Protein AF-A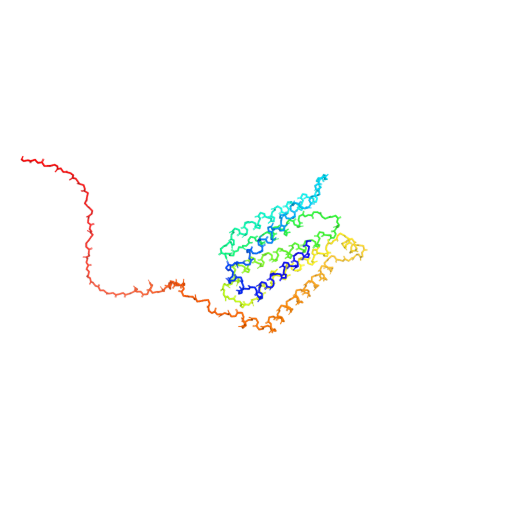0A9P6TS16-F1 (afdb_monomer)

Secondary structure (DSSP, 8-state):
-HHHHHHHHHHHHHIIIIIHHHHHHHT--HHHHHHHHHHHHHHHHHHHSS-TTS---HHHHHHHHHHHHHHHHHHHHHHHHTTS---SHHHHHHHHHHHHHHTPPPSSTTHHHHHHHHHHHHHHHHHHHHHIIIII--TT--PPPGGGGHHHHHHHHHHHHHHT--HHHHHHHHHTT--HHHHHHHHHHHHHHHHHHHHHHHHHHHHHTTHHHHT-------TT-------GGGSS---------PPPPPPP----------

Sequence (262 aa):
MGSSFVGYGILLLISLRVGGPWLLRRGKSQEWYDSWAIMLWGIVNTFTEHRWGHPWNHGDYQHTSMGIIWWIAGMAGVFFSRHGQRTVIPSVLIILTAVAFQGHAQHVPNSAQVHSYFGYLLMAGGISRIIEICFVWKEGVFTITPWQYLPSMMLMMAGVMFMGATEEQLYLLNTLDIDPSSYSNVLLAFALAIFLFVAVLIILWETLTNYASNAGYSEVATDNIDTLHADTEFLDDYDEEGYSDAVPLKATRENGHVMNGN

Mean predicted aligned error: 11.58 Å

Structure (mmCIF, N/CA/C/O backbone):
data_AF-A0A9P6TS16-F1
#
_entry.id   AF-A0A9P6TS16-F1
#
loop_
_atom_site.group_PDB
_atom_site.id
_atom_site.type_symbol
_atom_site.label_atom_id
_atom_site.label_alt_id
_atom_site.label_comp_id
_atom_site.label_asym_id
_atom_site.label_entity_id
_atom_site.label_seq_id
_atom_site.pdbx_PDB_ins_code
_atom_site.Cartn_x
_atom_site.Cartn_y
_atom_site.Cartn_z
_atom_site.occupancy
_atom_site.B_iso_or_equiv
_atom_site.auth_seq_id
_atom_site.auth_comp_id
_atom_site.auth_asym_id
_atom_site.auth_atom_id
_atom_site.pdbx_PDB_model_num
ATOM 1 N N . MET A 1 1 ? 1.831 -7.748 -11.082 1.00 77.00 1 MET A N 1
ATOM 2 C CA . MET A 1 1 ? 2.323 -7.108 -9.838 1.00 77.00 1 MET A CA 1
ATOM 3 C C . MET A 1 1 ? 1.624 -5.780 -9.522 1.00 77.00 1 MET A C 1
ATOM 5 O O . MET A 1 1 ? 1.255 -5.572 -8.380 1.00 77.00 1 MET A O 1
ATOM 9 N N . GLY A 1 2 ? 1.373 -4.873 -10.476 1.00 86.75 2 GLY A N 1
ATOM 10 C CA . GLY A 1 2 ? 0.704 -3.596 -10.144 1.00 86.75 2 GLY A CA 1
ATOM 11 C C . GLY A 1 2 ? -0.738 -3.750 -9.629 1.00 86.75 2 GLY A C 1
ATOM 12 O O . GLY A 1 2 ? -1.115 -3.157 -8.620 1.00 86.75 2 GLY A O 1
ATOM 13 N N . SER A 1 3 ? -1.520 -4.645 -10.238 1.00 91.31 3 SER A N 1
ATOM 14 C CA . SER A 1 3 ? -2.890 -4.954 -9.804 1.00 91.31 3 SER A CA 1
ATOM 15 C C . SER A 1 3 ? -2.974 -5.526 -8.384 1.00 91.31 3 SER A C 1
ATOM 17 O O . SER A 1 3 ? -3.953 -5.263 -7.689 1.00 91.31 3 SER A O 1
ATOM 19 N N . SER A 1 4 ? -1.953 -6.254 -7.912 1.00 90.75 4 SER A N 1
ATOM 20 C CA . SER A 1 4 ? -1.932 -6.765 -6.536 1.00 90.75 4 SER A CA 1
ATOM 21 C C . SER A 1 4 ? -1.749 -5.646 -5.510 1.00 90.75 4 SER A C 1
ATOM 23 O O . SER A 1 4 ? -2.347 -5.727 -4.443 1.00 90.75 4 SER A O 1
ATOM 25 N N . PHE A 1 5 ? -1.022 -4.568 -5.832 1.00 93.69 5 PHE A N 1
ATOM 26 C CA . PHE A 1 5 ? -0.956 -3.386 -4.961 1.00 93.69 5 PHE A CA 1
ATOM 27 C C . PHE A 1 5 ? -2.290 -2.637 -4.901 1.00 93.69 5 PHE A C 1
ATOM 29 O O . PHE A 1 5 ? -2.699 -2.222 -3.819 1.00 93.69 5 PHE A O 1
ATOM 36 N N . VAL A 1 6 ? -3.008 -2.531 -6.027 1.00 97.12 6 VAL A N 1
ATOM 37 C CA . VAL A 1 6 ? -4.370 -1.968 -6.036 1.00 97.12 6 VAL A CA 1
ATOM 38 C C . VAL A 1 6 ? -5.305 -2.823 -5.183 1.00 97.12 6 VAL A C 1
ATOM 40 O O . VAL A 1 6 ? -5.970 -2.297 -4.296 1.00 97.12 6 VAL A O 1
ATOM 43 N N . GLY A 1 7 ? -5.316 -4.141 -5.397 1.00 95.75 7 GLY A N 1
ATOM 44 C CA . GLY A 1 7 ? -6.126 -5.071 -4.608 1.00 95.75 7 GLY A CA 1
ATOM 45 C C . GLY A 1 7 ? -5.803 -5.006 -3.116 1.00 95.75 7 GLY A C 1
ATOM 46 O O . GLY A 1 7 ? -6.711 -4.939 -2.292 1.00 95.75 7 GLY A O 1
ATOM 47 N N . TYR A 1 8 ? -4.520 -4.942 -2.759 1.00 94.75 8 TYR A N 1
ATOM 48 C CA . TYR A 1 8 ? -4.102 -4.796 -1.370 1.00 94.75 8 TYR A CA 1
ATOM 49 C C . TYR A 1 8 ? -4.550 -3.456 -0.773 1.00 94.75 8 TYR A C 1
ATOM 51 O O . TYR A 1 8 ? -5.120 -3.441 0.313 1.00 94.75 8 TYR A O 1
ATOM 59 N N . GLY A 1 9 ? -4.416 -2.345 -1.504 1.00 97.00 9 GLY A N 1
ATOM 60 C CA . GLY A 1 9 ? -4.948 -1.048 -1.079 1.00 97.00 9 GLY A CA 1
ATOM 61 C C . GLY A 1 9 ? -6.464 -1.070 -0.841 1.00 97.00 9 GLY A C 1
ATOM 62 O O . GLY A 1 9 ? -6.932 -0.496 0.144 1.00 97.00 9 GLY A O 1
ATOM 63 N N . ILE A 1 10 ? -7.228 -1.793 -1.667 1.00 97.81 10 ILE A N 1
ATOM 64 C CA . ILE A 1 10 ? -8.671 -1.998 -1.461 1.00 97.81 10 ILE A CA 1
ATOM 65 C C . ILE A 1 10 ? -8.928 -2.782 -0.167 1.00 97.81 10 ILE A C 1
ATOM 67 O O . ILE A 1 10 ? -9.780 -2.386 0.626 1.00 97.81 10 ILE A O 1
ATOM 71 N N . LEU A 1 11 ? -8.174 -3.858 0.086 1.00 95.94 11 LEU A N 1
ATOM 72 C CA . LEU A 1 11 ? -8.289 -4.633 1.326 1.00 95.94 11 LEU A CA 1
ATOM 73 C C . LEU A 1 11 ? -7.967 -3.790 2.566 1.00 95.94 11 LEU A C 1
ATOM 75 O O . LEU A 1 11 ? -8.691 -3.882 3.557 1.00 95.94 11 LEU A O 1
ATOM 79 N N . LEU A 1 12 ? -6.947 -2.924 2.504 1.00 95.81 12 LEU A N 1
ATOM 80 C CA . LEU A 1 12 ? -6.647 -1.977 3.582 1.00 95.81 12 LEU A CA 1
ATOM 81 C C . LEU A 1 12 ? -7.830 -1.034 3.844 1.00 95.81 12 LEU A C 1
ATOM 83 O O . LEU A 1 12 ? -8.169 -0.793 5.001 1.00 95.81 12 LEU A O 1
ATOM 87 N N . LEU A 1 13 ? -8.485 -0.530 2.792 1.00 97.25 13 LEU A N 1
ATOM 88 C CA . LEU A 1 13 ? -9.632 0.374 2.926 1.00 97.25 13 LEU A CA 1
ATOM 89 C C . LEU A 1 13 ? -10.861 -0.326 3.510 1.00 97.25 13 LEU A C 1
ATOM 91 O O . LEU A 1 13 ? -11.539 0.231 4.373 1.00 97.25 13 LEU A O 1
ATOM 95 N N . ILE A 1 14 ? -11.129 -1.559 3.077 1.00 95.69 14 ILE A N 1
ATOM 96 C CA . ILE A 1 14 ? -12.185 -2.403 3.649 1.00 95.69 14 ILE A CA 1
ATOM 97 C C . ILE A 1 14 ? -11.892 -2.658 5.129 1.00 95.69 14 ILE A C 1
ATOM 99 O O . ILE A 1 14 ? -12.765 -2.470 5.975 1.00 95.69 14 ILE A O 1
ATOM 103 N N . SER A 1 15 ? -10.656 -3.041 5.456 1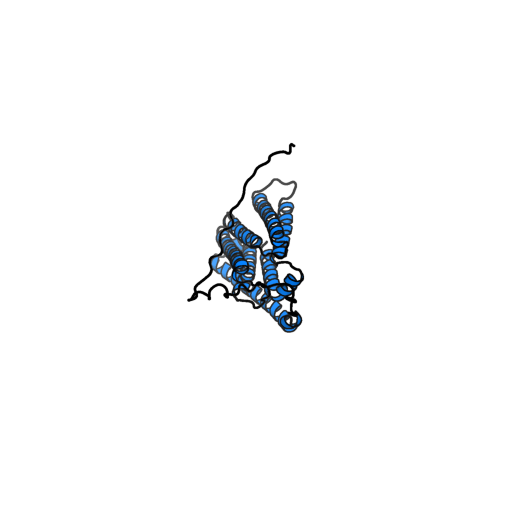.00 93.81 15 SER A N 1
ATOM 104 C CA . SER A 1 15 ? -10.246 -3.288 6.837 1.00 93.81 15 SER A CA 1
ATOM 105 C C . SER A 1 15 ? -10.443 -2.049 7.716 1.00 93.81 15 SER A C 1
ATOM 107 O O . SER A 1 15 ? -11.003 -2.152 8.808 1.00 93.81 15 SER A O 1
ATOM 109 N N . LEU A 1 16 ? -10.068 -0.874 7.202 1.00 94.06 16 LEU A N 1
ATOM 110 C CA . LEU A 1 16 ? -10.231 0.407 7.883 1.00 94.06 16 LEU A CA 1
ATOM 111 C C . LEU A 1 16 ? -11.703 0.757 8.146 1.00 94.06 16 LEU A C 1
ATOM 113 O O . LEU A 1 16 ? -12.041 1.136 9.262 1.00 94.06 16 LEU A O 1
ATOM 117 N N . ARG A 1 17 ? -12.570 0.656 7.129 1.00 93.19 17 ARG A N 1
ATOM 118 C CA . ARG A 1 17 ? -13.975 1.096 7.220 1.00 93.19 17 ARG A CA 1
ATOM 119 C C . ARG A 1 17 ? -14.864 0.106 7.965 1.00 93.19 17 ARG A C 1
ATOM 121 O O . ARG A 1 17 ? -15.703 0.515 8.756 1.00 93.19 17 ARG A O 1
ATOM 128 N N . VAL A 1 18 ? -14.711 -1.189 7.690 1.00 92.56 18 VAL A N 1
ATOM 129 C CA . VAL A 1 18 ? -15.674 -2.213 8.134 1.00 92.56 18 VAL A CA 1
ATOM 130 C C . VAL A 1 18 ? -15.022 -3.408 8.834 1.00 92.56 18 VAL A C 1
ATOM 132 O O . VAL A 1 18 ? -15.709 -4.176 9.510 1.00 92.56 18 VAL A O 1
ATOM 135 N N . GLY A 1 19 ? -13.701 -3.569 8.729 1.00 90.75 19 GLY A N 1
ATOM 136 C CA . GLY A 1 19 ? -12.983 -4.726 9.272 1.00 90.75 19 GLY A CA 1
ATOM 137 C C . GLY A 1 19 ? -12.730 -4.687 10.779 1.00 90.75 19 GLY A C 1
ATOM 138 O O . GLY A 1 19 ? -12.616 -5.746 11.393 1.00 90.75 19 GLY A O 1
ATOM 139 N N . GLY A 1 20 ? -12.686 -3.504 11.395 1.00 88.88 20 GLY A N 1
ATOM 140 C CA . GLY A 1 20 ? -12.309 -3.328 12.801 1.00 88.88 20 GLY A CA 1
ATOM 141 C C . GLY A 1 20 ? -13.042 -4.253 13.794 1.00 88.88 20 GLY A C 1
ATOM 142 O O . GLY A 1 20 ? -12.385 -5.067 14.449 1.00 88.88 20 GLY A O 1
ATOM 143 N N . PRO A 1 21 ? -14.387 -4.209 13.889 1.00 87.62 21 PRO A N 1
ATOM 144 C CA . PRO A 1 21 ? -15.136 -5.066 14.813 1.00 87.62 21 PRO A CA 1
ATOM 145 C C . PRO A 1 21 ? -14.958 -6.566 14.548 1.00 87.62 21 PRO A C 1
ATOM 147 O O . PRO A 1 21 ? -15.054 -7.387 15.459 1.00 87.62 21 PRO A O 1
ATOM 150 N N . TRP A 1 22 ? -14.729 -6.959 13.293 1.00 89.19 22 TRP A N 1
ATOM 151 C CA . TRP A 1 22 ? -14.472 -8.354 12.937 1.00 89.19 22 TRP A CA 1
ATOM 152 C C . TRP A 1 22 ? -13.076 -8.805 13.383 1.00 89.19 22 TRP A C 1
ATOM 154 O O . TRP A 1 22 ? -12.939 -9.893 13.941 1.00 89.19 22 TRP A O 1
ATOM 164 N N . LEU A 1 23 ? -12.059 -7.960 13.204 1.00 91.12 23 LEU A N 1
ATOM 165 C CA . LEU A 1 23 ? -10.687 -8.228 13.639 1.00 91.12 23 LEU A CA 1
ATOM 166 C C . LEU A 1 23 ? -10.596 -8.412 15.159 1.00 91.12 23 LEU A C 1
ATOM 168 O O . LEU A 1 23 ? -10.022 -9.404 15.618 1.00 91.12 23 LEU A O 1
ATOM 172 N N . LEU A 1 24 ? -11.247 -7.529 15.928 1.00 88.94 24 LEU A N 1
ATOM 173 C CA . LEU A 1 24 ? -11.295 -7.630 17.391 1.00 88.94 24 LEU A CA 1
ATOM 174 C C . LEU A 1 24 ? -11.978 -8.922 17.853 1.00 88.94 24 LEU A C 1
ATOM 176 O O . LEU A 1 24 ? -11.409 -9.659 18.653 1.00 88.94 24 LEU A O 1
ATOM 180 N N . ARG A 1 25 ? -13.137 -9.279 17.279 1.00 90.06 25 ARG A N 1
ATOM 181 C CA . ARG A 1 25 ? -13.833 -10.546 17.594 1.00 90.06 25 ARG A CA 1
ATOM 182 C C . ARG A 1 25 ? -13.000 -11.790 17.290 1.00 90.06 25 ARG A C 1
ATOM 184 O O . ARG A 1 25 ? -13.193 -12.831 17.909 1.00 90.06 25 ARG A O 1
ATOM 191 N N . ARG A 1 26 ? -12.095 -11.712 16.313 1.00 91.00 26 ARG A N 1
ATOM 192 C CA . ARG A 1 26 ? -11.184 -12.810 15.959 1.00 91.00 26 ARG A CA 1
ATOM 193 C C . ARG A 1 26 ? -9.905 -12.812 16.798 1.00 91.00 26 ARG A C 1
ATOM 195 O O . ARG A 1 26 ? -9.138 -13.766 16.679 1.00 91.00 26 ARG A O 1
ATOM 202 N N . GLY A 1 27 ? -9.655 -11.775 17.602 1.00 91.25 27 GLY A N 1
ATOM 203 C CA . GLY A 1 27 ? -8.403 -11.599 18.340 1.00 91.25 27 GLY A CA 1
ATOM 204 C C . GLY A 1 27 ? -7.183 -11.534 17.417 1.00 91.25 27 GLY A C 1
ATOM 205 O O . GLY A 1 27 ? -6.109 -12.025 17.768 1.00 91.25 27 GLY A O 1
ATOM 206 N N . LYS A 1 28 ? -7.358 -11.018 16.193 1.00 93.38 28 LYS A N 1
ATOM 207 C CA . LYS A 1 28 ? -6.301 -10.924 15.178 1.00 93.38 28 LYS A CA 1
ATOM 208 C C . LYS A 1 28 ? -6.139 -9.485 14.724 1.00 93.38 28 LYS A C 1
ATOM 210 O O . LYS A 1 28 ? -7.118 -8.822 14.404 1.00 93.38 28 LYS A O 1
ATOM 215 N N . SER A 1 29 ? -4.892 -9.037 14.644 1.00 94.31 29 SER A N 1
ATOM 216 C CA . SER A 1 29 ? -4.554 -7.772 14.005 1.00 94.31 29 SER A CA 1
ATOM 217 C C . SER A 1 29 ? -4.681 -7.897 12.488 1.00 94.31 29 SER A C 1
ATOM 219 O O . SER A 1 29 ? -4.584 -8.988 11.921 1.00 94.31 29 SER A O 1
ATOM 221 N N . GLN A 1 30 ? -4.890 -6.769 11.817 1.00 94.69 30 GLN A N 1
ATOM 222 C CA . GLN A 1 30 ? -4.900 -6.720 10.357 1.00 94.69 30 GLN A CA 1
ATOM 223 C C . GLN A 1 30 ? -3.574 -7.235 9.779 1.00 94.69 30 GLN A C 1
ATOM 225 O O . GLN A 1 30 ? -3.551 -8.039 8.851 1.00 94.69 30 GLN A O 1
ATOM 230 N N . GLU A 1 31 ? -2.476 -6.858 10.427 1.00 95.88 31 GLU A N 1
ATOM 231 C CA . GLU A 1 31 ? -1.111 -7.190 10.042 1.00 95.88 31 GLU A CA 1
ATOM 232 C C . GLU A 1 31 ? -0.861 -8.699 10.062 1.00 95.88 31 GLU A C 1
ATOM 234 O O . GLU A 1 31 ? -0.003 -9.183 9.328 1.00 95.88 31 GLU A O 1
ATOM 239 N N . TRP A 1 32 ? -1.611 -9.461 10.863 1.00 96.25 32 TRP A N 1
ATOM 240 C CA . TRP A 1 32 ? -1.552 -10.919 10.846 1.00 96.25 32 TRP A CA 1
ATOM 241 C C . TRP A 1 32 ? -2.016 -11.482 9.498 1.00 96.25 32 TRP A C 1
ATOM 243 O O . TRP A 1 32 ? -1.339 -12.337 8.926 1.00 96.25 32 TRP A O 1
ATOM 253 N N . TYR A 1 33 ? -3.125 -10.972 8.954 1.00 95.62 33 TYR A N 1
ATOM 254 C CA . TYR A 1 33 ? -3.620 -11.364 7.631 1.00 95.62 33 TYR A CA 1
ATOM 255 C C . TYR A 1 33 ? -2.711 -10.851 6.514 1.00 95.62 33 TYR A C 1
ATOM 257 O O . TYR A 1 33 ? -2.390 -11.610 5.598 1.00 95.62 33 TYR A O 1
ATOM 265 N N . ASP A 1 34 ? -2.239 -9.608 6.627 1.00 95.19 34 ASP A N 1
ATOM 266 C CA . ASP A 1 34 ? -1.305 -9.016 5.664 1.00 95.19 34 ASP A CA 1
ATOM 267 C C . ASP A 1 34 ? -0.016 -9.850 5.580 1.00 95.19 34 ASP A C 1
ATOM 269 O O . ASP A 1 34 ? 0.470 -10.165 4.494 1.00 95.19 34 ASP A O 1
ATOM 273 N N . SER A 1 35 ? 0.498 -10.294 6.729 1.00 97.19 35 SER A N 1
ATOM 274 C CA . SER A 1 35 ? 1.699 -11.129 6.816 1.00 97.19 35 SER A CA 1
ATOM 275 C C . SER A 1 35 ? 1.505 -12.506 6.178 1.00 97.19 35 SER A C 1
ATOM 277 O O . SER A 1 35 ? 2.415 -12.996 5.510 1.00 97.19 35 SER A O 1
ATOM 279 N N . TRP A 1 36 ? 0.324 -13.120 6.317 1.00 96.44 36 TRP A N 1
ATOM 280 C CA . TRP A 1 36 ? -0.006 -14.364 5.611 1.00 96.44 36 TRP A CA 1
ATOM 281 C C . TRP A 1 36 ? -0.075 -14.170 4.100 1.00 96.44 36 TRP A C 1
ATOM 283 O O . TRP A 1 36 ? 0.486 -14.977 3.361 1.00 96.44 36 TRP A O 1
ATOM 293 N N . ALA A 1 37 ? -0.732 -13.104 3.637 1.00 94.00 37 ALA A N 1
ATOM 294 C CA . ALA A 1 37 ? -0.830 -12.799 2.214 1.00 94.00 37 ALA A CA 1
ATOM 295 C C . ALA A 1 37 ? 0.562 -12.585 1.600 1.00 94.00 37 ALA A C 1
ATOM 297 O O . ALA A 1 37 ? 0.891 -13.198 0.586 1.00 94.00 37 ALA A O 1
ATOM 298 N N . ILE A 1 38 ? 1.404 -11.792 2.269 1.00 95.00 38 ILE A N 1
ATOM 299 C CA . ILE A 1 38 ? 2.804 -11.564 1.896 1.00 95.00 38 ILE A CA 1
ATOM 300 C C . ILE A 1 38 ? 3.587 -12.879 1.870 1.00 95.00 38 ILE A C 1
ATOM 302 O O . ILE A 1 38 ? 4.321 -13.134 0.916 1.00 95.00 38 ILE A O 1
ATOM 306 N N . MET A 1 39 ? 3.419 -13.725 2.891 1.00 96.50 39 MET A N 1
ATOM 307 C CA . MET A 1 39 ? 4.148 -14.985 2.985 1.00 96.50 39 MET A CA 1
ATOM 308 C C . MET A 1 39 ? 3.799 -15.935 1.842 1.00 96.50 39 MET A C 1
ATOM 310 O O . MET A 1 39 ? 4.688 -16.427 1.151 1.00 96.50 39 MET A O 1
ATOM 314 N N . LEU A 1 40 ? 2.505 -16.175 1.629 1.00 94.88 40 LEU A N 1
ATOM 315 C CA . LEU A 1 40 ? 2.022 -17.087 0.595 1.00 94.88 40 LEU A CA 1
ATOM 316 C C . LEU A 1 40 ? 2.382 -16.580 -0.802 1.00 94.88 40 LEU A C 1
ATOM 318 O O . LEU A 1 40 ? 2.838 -17.360 -1.635 1.00 94.88 40 LEU A O 1
ATOM 322 N N . TRP A 1 41 ? 2.237 -15.276 -1.041 1.00 90.38 41 TRP A N 1
ATOM 323 C CA . TRP A 1 41 ? 2.632 -14.666 -2.305 1.00 90.38 41 TRP A CA 1
ATOM 324 C C . TRP A 1 41 ? 4.141 -14.770 -2.549 1.00 90.38 41 TRP A C 1
ATOM 326 O O . TRP A 1 41 ? 4.563 -15.134 -3.643 1.00 90.38 41 TRP A O 1
ATOM 336 N N . GLY A 1 42 ? 4.961 -14.524 -1.521 1.00 92.69 42 GLY A N 1
ATOM 337 C CA . GLY A 1 42 ? 6.411 -14.684 -1.601 1.00 92.69 42 GLY A CA 1
ATOM 338 C C . GLY A 1 42 ? 6.829 -16.119 -1.930 1.00 92.69 42 GLY A C 1
ATOM 339 O O . GLY A 1 42 ? 7.694 -16.309 -2.778 1.00 92.69 42 GLY A O 1
ATOM 340 N N . ILE A 1 43 ? 6.175 -17.125 -1.332 1.00 94.12 43 ILE A N 1
ATOM 341 C CA . ILE A 1 43 ? 6.423 -18.546 -1.634 1.00 94.12 43 ILE A CA 1
ATOM 342 C C . ILE A 1 43 ? 6.124 -18.830 -3.105 1.00 94.12 43 ILE A C 1
ATOM 344 O O . ILE A 1 43 ? 6.970 -19.394 -3.795 1.00 94.12 43 ILE A O 1
ATOM 348 N N . VAL A 1 44 ? 4.945 -18.423 -3.591 1.00 90.94 44 VAL A N 1
ATOM 349 C CA . VAL A 1 44 ? 4.569 -18.608 -5.000 1.00 90.94 44 VAL A CA 1
ATOM 350 C C . VAL A 1 44 ? 5.630 -17.974 -5.899 1.00 90.94 44 VAL A C 1
ATOM 352 O O . VAL A 1 44 ? 6.251 -18.687 -6.681 1.00 90.94 44 VAL A O 1
ATOM 355 N N . ASN A 1 45 ? 5.942 -16.693 -5.698 1.00 87.69 45 ASN A N 1
ATOM 356 C CA . ASN A 1 45 ? 6.931 -15.980 -6.507 1.00 87.69 45 ASN A CA 1
ATOM 357 C C . ASN A 1 45 ? 8.328 -16.619 -6.468 1.00 87.69 45 ASN A C 1
ATOM 359 O O . ASN A 1 45 ? 8.992 -16.694 -7.496 1.00 87.69 45 ASN A O 1
ATOM 363 N N . THR A 1 46 ? 8.791 -17.115 -5.317 1.00 90.75 46 THR A N 1
ATOM 364 C CA . THR A 1 46 ? 10.098 -17.787 -5.230 1.00 90.75 46 THR A CA 1
ATOM 365 C C . THR A 1 46 ? 10.167 -19.030 -6.114 1.00 90.75 46 THR A C 1
ATOM 367 O O . THR A 1 46 ? 11.193 -19.255 -6.753 1.00 90.75 46 THR A O 1
ATOM 370 N N . PHE A 1 47 ? 9.104 -19.838 -6.163 1.00 89.25 47 PHE A N 1
ATOM 371 C CA . PHE A 1 47 ? 9.147 -21.152 -6.813 1.00 89.25 47 PHE A CA 1
ATOM 372 C C . PHE A 1 47 ? 8.555 -21.191 -8.229 1.00 89.25 47 PHE A C 1
ATOM 374 O O . PHE A 1 47 ? 8.794 -22.169 -8.942 1.00 89.25 47 PHE A O 1
ATOM 381 N N . THR A 1 48 ? 7.808 -20.166 -8.654 1.00 86.06 48 THR A N 1
ATOM 382 C CA . THR A 1 48 ? 7.180 -20.127 -9.990 1.00 86.06 48 THR A CA 1
ATOM 383 C C . THR A 1 48 ? 7.896 -19.249 -11.003 1.00 86.06 48 THR A C 1
ATOM 385 O O . THR A 1 48 ? 7.642 -19.388 -12.195 1.00 86.06 48 THR A O 1
ATOM 388 N N . GLU A 1 49 ? 8.748 -18.331 -10.553 1.00 81.25 49 GLU A N 1
ATOM 389 C CA . GLU A 1 49 ? 9.335 -17.333 -11.444 1.00 81.25 49 GLU A CA 1
ATOM 390 C C . GLU A 1 49 ? 10.410 -17.919 -12.364 1.00 81.25 49 GLU A C 1
ATOM 392 O O . GLU A 1 49 ? 10.422 -17.658 -13.566 1.00 81.25 49 GLU A O 1
ATOM 397 N N . HIS A 1 50 ? 11.275 -18.779 -11.823 1.00 86.94 50 HIS A N 1
ATOM 398 C CA . HIS A 1 50 ? 12.239 -19.492 -12.642 1.00 86.94 50 HIS A CA 1
ATOM 399 C C . HIS A 1 50 ? 11.563 -20.668 -13.352 1.00 86.94 50 HIS A C 1
ATOM 401 O O . HIS A 1 50 ? 10.978 -21.562 -12.730 1.00 86.94 50 HIS A O 1
ATOM 407 N N . ARG A 1 51 ? 11.693 -20.706 -14.680 1.00 81.12 51 ARG A N 1
ATOM 408 C CA . ARG A 1 51 ? 11.257 -21.856 -15.472 1.00 81.12 51 ARG A CA 1
ATOM 409 C C . ARG A 1 51 ? 12.250 -22.997 -15.298 1.00 81.12 51 ARG A C 1
ATOM 411 O O . ARG A 1 51 ? 13.285 -23.044 -15.959 1.00 81.12 51 ARG A O 1
ATOM 418 N N . TRP A 1 52 ? 11.884 -23.935 -14.434 1.00 79.38 52 TRP A N 1
ATOM 419 C CA . TRP A 1 52 ? 12.630 -25.163 -14.192 1.00 79.38 52 TRP A CA 1
ATOM 420 C C . TRP A 1 52 ? 13.026 -25.847 -15.508 1.00 79.38 52 TRP A C 1
ATOM 422 O O . TRP A 1 52 ? 12.175 -26.148 -16.344 1.00 79.38 52 TRP A O 1
ATOM 432 N N . GLY A 1 53 ? 14.327 -26.084 -15.683 1.00 83.12 53 GLY A N 1
ATOM 433 C CA . GLY A 1 53 ? 14.889 -26.698 -16.891 1.00 83.12 53 GLY A CA 1
ATOM 434 C C . GLY A 1 53 ? 15.514 -25.718 -17.890 1.00 83.12 53 GLY A C 1
ATOM 435 O O . GLY A 1 53 ? 16.107 -26.170 -18.867 1.00 83.12 53 GLY A O 1
ATOM 436 N N . HIS A 1 54 ? 15.448 -24.406 -17.643 1.00 84.50 54 HIS A N 1
ATOM 437 C CA . HIS A 1 54 ? 16.177 -23.393 -18.412 1.00 84.50 54 HIS A CA 1
ATOM 438 C C . HIS A 1 54 ? 17.350 -22.799 -17.609 1.00 84.50 54 HIS A C 1
ATOM 440 O O . HIS A 1 54 ? 17.349 -22.871 -16.381 1.00 84.50 54 HIS A O 1
ATOM 446 N N . PRO A 1 55 ? 18.380 -22.224 -18.263 1.00 89.69 55 PRO A N 1
ATOM 447 C CA . PRO A 1 55 ? 19.421 -21.471 -17.567 1.00 89.69 55 PRO A CA 1
ATOM 448 C C . PRO A 1 55 ? 18.842 -20.243 -16.859 1.00 89.69 55 PRO A C 1
ATOM 450 O O . PRO A 1 55 ? 17.924 -19.608 -17.374 1.00 89.69 55 PRO A O 1
ATOM 453 N N . TRP A 1 56 ? 19.415 -19.888 -15.710 1.00 90.44 56 TRP A N 1
ATOM 454 C CA . TRP A 1 56 ? 19.048 -18.675 -14.983 1.00 90.44 56 TRP A CA 1
ATOM 455 C C . TRP A 1 56 ? 19.414 -17.421 -15.777 1.00 90.44 56 TRP A C 1
ATOM 457 O O . TRP A 1 56 ? 20.530 -17.309 -16.291 1.00 90.44 56 TRP A O 1
ATOM 467 N N . ASN A 1 57 ? 18.495 -16.459 -15.821 1.00 86.62 57 ASN A N 1
ATOM 468 C CA . ASN A 1 57 ? 18.751 -15.117 -16.340 1.00 86.62 57 ASN A CA 1
ATOM 469 C C . ASN A 1 57 ? 18.754 -14.070 -15.208 1.00 86.62 57 ASN A C 1
ATOM 471 O O . ASN A 1 57 ? 18.311 -14.328 -14.093 1.00 86.62 57 ASN A O 1
ATOM 475 N N . HIS A 1 58 ? 19.240 -12.861 -15.494 1.00 79.62 58 HIS A N 1
ATOM 476 C CA . HIS A 1 58 ? 19.281 -11.736 -14.562 1.00 79.62 58 HIS A CA 1
ATOM 477 C C . HIS A 1 58 ? 17.908 -11.410 -13.949 1.00 79.62 58 HIS A C 1
ATOM 479 O O . HIS A 1 58 ? 17.821 -11.202 -12.740 1.00 79.62 58 HIS A O 1
ATOM 485 N N . GLY A 1 59 ? 16.841 -11.434 -14.758 1.00 76.06 59 GLY A N 1
ATOM 486 C CA . GLY A 1 59 ? 15.469 -11.225 -14.280 1.00 76.06 59 GLY A CA 1
ATOM 487 C C . GLY A 1 59 ? 15.019 -12.284 -13.267 1.00 76.06 59 GLY A C 1
ATOM 488 O O . GLY A 1 59 ? 14.439 -11.936 -12.241 1.00 76.06 59 GLY A O 1
ATOM 489 N N . ASP A 1 60 ? 15.380 -13.555 -13.485 1.00 83.81 60 ASP A N 1
ATOM 490 C CA . ASP A 1 60 ? 15.058 -14.648 -12.556 1.00 83.81 60 ASP A CA 1
ATOM 491 C C . ASP A 1 60 ? 15.686 -14.391 -11.180 1.00 83.81 60 ASP A C 1
ATOM 493 O O . ASP A 1 60 ? 15.020 -14.511 -10.155 1.00 83.81 60 ASP A O 1
ATOM 497 N N . TYR A 1 61 ? 16.955 -13.966 -11.134 1.00 85.56 61 TYR A N 1
ATOM 498 C CA . TYR A 1 61 ? 17.613 -13.634 -9.867 1.00 85.56 61 TYR A CA 1
ATOM 499 C C . TYR A 1 61 ? 16.913 -12.486 -9.134 1.00 85.56 61 TYR A C 1
ATOM 501 O O . TYR A 1 61 ? 16.713 -12.568 -7.919 1.00 85.56 61 TYR A O 1
ATOM 509 N N . GLN A 1 62 ? 16.526 -11.427 -9.849 1.00 81.38 62 GLN A N 1
ATOM 510 C CA . GLN A 1 62 ? 15.847 -10.269 -9.261 1.00 81.38 62 GLN A CA 1
ATOM 511 C C . GLN A 1 62 ? 14.490 -10.660 -8.669 1.00 81.38 62 GLN A C 1
ATOM 513 O O . GLN A 1 62 ? 14.216 -10.406 -7.497 1.00 81.38 62 GLN A O 1
ATOM 518 N N . HIS A 1 63 ? 13.653 -11.339 -9.444 1.00 81.94 63 HIS A N 1
ATOM 519 C CA . HIS A 1 63 ? 12.305 -11.685 -9.014 1.00 81.94 63 HIS A CA 1
ATOM 520 C C . HIS A 1 63 ? 12.283 -12.822 -7.975 1.00 81.94 63 HIS A C 1
ATOM 522 O O . HIS A 1 63 ? 11.558 -12.725 -6.981 1.00 81.94 63 HIS A O 1
ATOM 528 N N . THR A 1 64 ? 13.113 -13.865 -8.120 1.00 89.81 64 THR A N 1
ATOM 529 C CA . THR A 1 64 ? 13.200 -14.948 -7.124 1.00 89.81 64 THR A CA 1
ATOM 530 C C . THR A 1 64 ? 13.724 -14.431 -5.786 1.00 89.81 64 THR A C 1
ATOM 532 O O . THR A 1 64 ? 13.159 -14.770 -4.742 1.00 89.81 64 THR A O 1
ATOM 535 N N . SER A 1 65 ? 14.763 -13.585 -5.786 1.00 89.88 65 SER A N 1
ATOM 536 C CA . SER A 1 65 ? 15.273 -12.981 -4.545 1.00 89.88 65 SER A CA 1
ATOM 537 C C . SER A 1 65 ? 14.233 -12.077 -3.874 1.00 89.88 65 SER A C 1
ATOM 539 O O . SER A 1 65 ? 14.096 -12.117 -2.648 1.00 89.88 65 SER A O 1
ATOM 541 N N . MET A 1 66 ? 13.423 -11.358 -4.661 1.00 88.69 66 MET A N 1
ATOM 542 C CA . MET A 1 66 ? 12.287 -10.589 -4.151 1.00 88.69 66 MET A CA 1
ATOM 543 C C . MET A 1 66 ? 11.220 -11.487 -3.506 1.00 88.69 66 MET A C 1
ATOM 545 O O . MET A 1 66 ? 10.697 -11.163 -2.440 1.00 88.69 66 MET A O 1
ATOM 549 N N . GLY A 1 67 ? 10.930 -12.650 -4.097 1.00 91.75 67 GLY A N 1
ATOM 550 C CA . GLY A 1 67 ? 10.066 -13.656 -3.475 1.00 91.75 67 GLY A CA 1
ATOM 551 C C . GLY A 1 67 ? 10.611 -14.118 -2.120 1.00 91.75 67 GLY A C 1
ATOM 552 O O . GLY A 1 67 ? 9.865 -14.162 -1.141 1.00 91.75 67 GLY A O 1
ATOM 553 N N . ILE A 1 68 ? 11.926 -14.375 -2.038 1.00 94.19 68 ILE A N 1
ATOM 554 C CA . ILE A 1 68 ? 12.579 -14.890 -0.825 1.00 94.19 68 ILE A CA 1
ATOM 555 C C . ILE A 1 68 ? 12.422 -13.928 0.351 1.00 94.19 68 ILE A C 1
ATOM 557 O O . ILE A 1 68 ? 11.990 -14.330 1.434 1.00 94.19 68 ILE A O 1
ATOM 561 N N . ILE A 1 69 ? 12.735 -12.647 0.142 1.00 95.00 69 ILE A N 1
ATOM 562 C CA . ILE A 1 69 ? 12.583 -11.647 1.202 1.00 95.00 69 ILE A CA 1
ATOM 563 C C . ILE A 1 69 ? 11.112 -11.476 1.602 1.00 95.00 69 ILE A C 1
ATOM 565 O O . ILE A 1 69 ? 10.830 -11.328 2.791 1.00 95.00 69 ILE A O 1
ATOM 569 N N . TRP A 1 70 ? 10.171 -11.570 0.654 1.00 95.44 70 TRP A N 1
ATOM 570 C CA . TRP A 1 70 ? 8.740 -11.481 0.949 1.00 95.44 70 TRP A CA 1
ATOM 571 C C . TRP A 1 70 ? 8.272 -12.602 1.867 1.00 95.44 70 TRP A C 1
ATOM 573 O O . T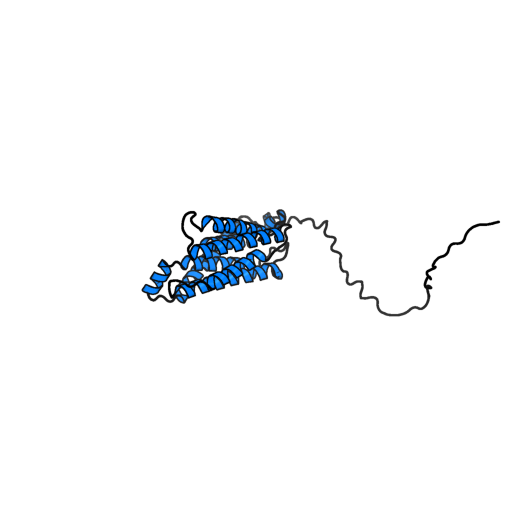RP A 1 70 ? 7.643 -12.314 2.885 1.00 95.44 70 TRP A O 1
ATOM 583 N N . TRP A 1 71 ? 8.597 -13.865 1.578 1.00 95.56 71 TRP A N 1
ATOM 584 C CA . TRP A 1 71 ? 8.076 -14.937 2.424 1.00 95.56 71 TRP A CA 1
ATOM 585 C C . TRP A 1 71 ? 8.755 -15.036 3.789 1.00 95.56 71 TRP A C 1
ATOM 587 O O . TRP A 1 71 ? 8.079 -15.329 4.775 1.00 95.56 71 TRP A O 1
ATOM 597 N N . ILE A 1 72 ? 10.043 -14.697 3.895 1.00 97.69 72 ILE A N 1
ATOM 598 C CA . ILE A 1 72 ? 10.733 -14.614 5.192 1.00 97.69 72 ILE A CA 1
ATOM 599 C C . ILE A 1 72 ? 10.162 -13.468 6.040 1.00 97.69 72 ILE A C 1
ATOM 601 O O . ILE A 1 72 ? 9.859 -13.662 7.219 1.00 97.69 72 ILE A O 1
ATOM 605 N N . ALA A 1 73 ? 9.960 -12.285 5.452 1.00 97.19 73 ALA A N 1
ATOM 606 C CA . ALA A 1 73 ? 9.357 -11.155 6.155 1.00 97.19 73 ALA A CA 1
ATOM 607 C C . ALA A 1 73 ? 7.897 -11.435 6.540 1.00 97.19 73 ALA A C 1
ATOM 609 O O . ALA A 1 73 ? 7.490 -11.118 7.656 1.00 97.19 73 ALA A O 1
ATOM 610 N N . GLY A 1 74 ? 7.122 -12.084 5.667 1.00 97.19 74 GLY A N 1
ATOM 611 C CA . GLY A 1 74 ? 5.761 -12.525 5.972 1.00 97.19 74 GLY A CA 1
ATOM 612 C C . GLY A 1 74 ? 5.724 -13.498 7.151 1.00 97.19 74 GLY A C 1
ATOM 613 O O . GLY A 1 74 ? 4.952 -13.306 8.085 1.00 97.19 74 GLY A O 1
ATOM 614 N N . MET A 1 75 ? 6.625 -14.481 7.185 1.00 97.94 75 MET A N 1
ATOM 615 C CA . MET A 1 75 ? 6.755 -15.404 8.316 1.00 97.94 75 MET A CA 1
ATOM 616 C C . MET A 1 75 ? 7.085 -14.672 9.627 1.00 97.94 75 MET A C 1
ATOM 618 O O . MET A 1 75 ? 6.460 -14.936 10.657 1.00 97.94 75 MET A O 1
ATOM 622 N N . ALA A 1 76 ? 8.019 -13.716 9.593 1.00 98.06 76 ALA A N 1
ATOM 623 C CA . ALA A 1 76 ? 8.330 -12.877 10.749 1.00 98.06 76 ALA A CA 1
ATOM 624 C C . ALA A 1 76 ? 7.104 -12.056 11.190 1.00 98.06 76 ALA A C 1
ATOM 626 O O . ALA A 1 76 ? 6.774 -12.014 12.375 1.00 98.06 76 ALA A O 1
ATOM 627 N N . GLY A 1 77 ? 6.377 -11.465 10.242 1.00 97.44 77 GLY A N 1
ATOM 628 C CA . GLY A 1 77 ? 5.140 -10.734 10.495 1.00 97.44 77 GLY A CA 1
ATOM 629 C C . GLY A 1 77 ? 4.074 -11.593 11.177 1.00 97.44 77 GLY A C 1
ATOM 630 O O . GLY A 1 77 ? 3.527 -11.181 12.202 1.00 97.44 77 GLY A O 1
ATOM 631 N N . VAL A 1 78 ? 3.841 -12.821 10.695 1.00 97.69 78 VAL A N 1
ATOM 632 C CA . VAL A 1 78 ? 2.915 -13.788 11.315 1.00 97.69 78 VAL A CA 1
ATOM 633 C C . VAL A 1 78 ? 3.348 -14.107 12.743 1.00 97.69 78 VAL A C 1
ATOM 635 O O . VAL A 1 78 ? 2.515 -14.119 13.652 1.00 97.69 78 VAL A O 1
ATOM 638 N N . PHE A 1 79 ? 4.646 -14.332 12.965 1.00 97.44 79 PHE A N 1
ATOM 639 C CA . PHE A 1 79 ? 5.176 -14.626 14.291 1.00 97.44 79 PHE A CA 1
ATOM 640 C C . PHE A 1 79 ? 4.906 -13.477 15.266 1.00 97.44 79 PHE A C 1
ATOM 642 O O . PHE A 1 79 ? 4.325 -13.716 16.323 1.00 97.44 79 PHE A O 1
ATOM 649 N N . PHE A 1 80 ? 5.259 -12.238 14.920 1.00 97.06 80 PHE A N 1
ATOM 650 C CA . PHE A 1 80 ? 5.097 -11.085 15.817 1.00 97.06 80 PHE A CA 1
ATOM 651 C C . PHE A 1 80 ? 3.646 -10.605 15.979 1.00 97.06 80 PHE A C 1
ATOM 653 O O . PHE A 1 80 ? 3.365 -9.856 16.905 1.00 97.06 80 PHE A O 1
ATOM 660 N N . SER A 1 81 ? 2.713 -11.055 15.138 1.00 95.81 81 SER A N 1
ATOM 661 C CA . SER A 1 81 ? 1.287 -10.688 15.221 1.00 95.81 81 SER A CA 1
ATOM 662 C C . SER A 1 81 ? 0.372 -11.800 15.759 1.00 95.81 81 SER A C 1
ATOM 664 O O . SER A 1 81 ? -0.843 -11.624 15.874 1.00 95.81 81 SER A O 1
ATOM 666 N N . ARG A 1 82 ? 0.925 -12.969 16.119 1.00 91.25 82 ARG A N 1
ATOM 667 C CA . ARG A 1 82 ? 0.163 -14.203 16.414 1.00 91.25 82 ARG A CA 1
ATOM 668 C C . ARG A 1 82 ? -0.861 -14.096 17.556 1.00 91.25 82 ARG A C 1
ATOM 670 O O . ARG A 1 82 ? -1.853 -14.830 17.535 1.00 91.25 82 ARG A O 1
ATOM 677 N N . HIS A 1 83 ? -0.659 -13.179 18.499 1.00 91.31 83 HIS A N 1
ATOM 678 C CA . HIS A 1 83 ? -1.522 -12.959 19.667 1.00 91.31 83 HIS A CA 1
ATOM 679 C C . HIS A 1 83 ? -2.339 -11.659 19.569 1.00 91.31 83 HIS A C 1
ATOM 681 O O . HIS A 1 83 ? -2.537 -10.983 20.569 1.00 91.31 83 HIS A O 1
ATOM 687 N N . GLY A 1 84 ? -2.737 -11.253 18.359 1.00 88.19 84 GLY A N 1
ATOM 688 C CA . GLY A 1 84 ? -3.468 -9.994 18.150 1.00 88.19 84 GLY A CA 1
ATOM 689 C C . GLY A 1 84 ? -2.578 -8.749 18.213 1.00 88.19 84 GLY A C 1
ATOM 690 O O . GLY A 1 84 ? -3.045 -7.642 17.968 1.00 88.19 84 GLY A O 1
ATOM 691 N N . GLN A 1 85 ? -1.280 -8.934 18.470 1.00 91.75 85 GLN A N 1
ATOM 692 C CA . GLN A 1 85 ? -0.285 -7.871 18.469 1.00 91.75 85 GLN A CA 1
ATOM 693 C C . GLN A 1 85 ? -0.158 -7.236 17.079 1.00 91.75 85 GLN A C 1
ATOM 695 O O . GLN A 1 85 ? -0.265 -7.895 16.038 1.00 91.75 85 GLN A O 1
ATOM 700 N N . ARG A 1 86 ? 0.071 -5.926 17.069 1.00 94.69 86 ARG A N 1
ATOM 701 C CA . ARG A 1 86 ? 0.315 -5.132 15.862 1.00 94.69 86 ARG A CA 1
ATOM 702 C C . ARG A 1 86 ? 1.801 -5.215 15.505 1.00 94.69 86 ARG A C 1
ATOM 704 O O . ARG A 1 86 ? 2.646 -5.318 16.390 1.00 94.69 86 ARG A O 1
ATOM 711 N N . THR A 1 87 ? 2.136 -5.165 14.218 1.00 96.81 87 THR A N 1
ATOM 712 C CA . THR A 1 87 ? 3.532 -5.214 13.757 1.00 96.81 87 THR A CA 1
ATOM 713 C C . THR A 1 87 ? 3.746 -4.354 12.521 1.00 96.81 87 THR A C 1
ATOM 715 O O . THR A 1 87 ? 2.913 -4.304 11.627 1.00 96.81 87 THR A O 1
ATOM 718 N N . VAL A 1 88 ? 4.895 -3.694 12.433 1.00 97.62 88 VAL A N 1
ATOM 719 C CA . VAL A 1 88 ? 5.247 -2.858 11.275 1.00 97.62 88 VAL A CA 1
ATOM 720 C C . VAL A 1 88 ? 5.939 -3.638 10.155 1.00 97.62 88 VAL A C 1
ATOM 722 O O . VAL A 1 88 ? 6.243 -3.061 9.115 1.00 97.62 88 VAL A O 1
ATOM 725 N N . ILE A 1 89 ? 6.195 -4.939 10.343 1.00 97.56 89 ILE A N 1
ATOM 726 C CA . ILE A 1 89 ? 6.989 -5.759 9.413 1.00 97.56 89 ILE A CA 1
ATOM 727 C C . ILE A 1 89 ? 6.448 -5.728 7.972 1.00 97.56 89 ILE A C 1
ATOM 729 O O . ILE A 1 89 ? 7.251 -5.462 7.074 1.00 97.56 89 ILE A O 1
ATOM 733 N N . PRO A 1 90 ? 5.134 -5.912 7.714 1.00 96.56 90 PRO A N 1
ATOM 734 C CA . PRO A 1 90 ? 4.581 -5.756 6.368 1.00 96.56 90 PRO A CA 1
ATOM 735 C C . PRO A 1 90 ? 4.921 -4.401 5.735 1.00 96.56 90 PRO A C 1
ATOM 737 O O . PRO A 1 90 ? 5.362 -4.337 4.592 1.00 96.56 90 PRO A O 1
ATOM 740 N N . SER A 1 91 ? 4.790 -3.312 6.492 1.00 97.12 91 SER A N 1
ATOM 741 C CA . SER A 1 91 ? 5.068 -1.955 6.011 1.00 97.12 91 SER A CA 1
ATOM 742 C C . SER A 1 91 ? 6.552 -1.729 5.728 1.00 97.12 91 SER A C 1
ATOM 744 O O . SER A 1 91 ? 6.902 -1.117 4.720 1.00 97.12 91 SER A O 1
ATOM 746 N N . VAL A 1 92 ? 7.433 -2.255 6.583 1.00 97.50 92 VAL A N 1
ATOM 747 C CA . VAL A 1 92 ? 8.886 -2.213 6.368 1.00 97.50 92 VAL A CA 1
ATOM 748 C C . VAL A 1 92 ? 9.255 -2.972 5.096 1.00 97.50 92 VAL A C 1
ATOM 750 O O . VAL A 1 92 ? 10.007 -2.446 4.279 1.00 97.50 92 VAL A O 1
ATOM 753 N N . LEU A 1 93 ? 8.686 -4.159 4.869 1.00 96.69 93 LEU A N 1
ATOM 754 C CA . LEU A 1 93 ? 8.904 -4.914 3.633 1.00 96.69 93 LEU A CA 1
ATOM 755 C C . LEU A 1 93 ? 8.469 -4.119 2.393 1.00 96.69 93 LEU A C 1
ATOM 757 O O . LEU A 1 93 ? 9.177 -4.117 1.386 1.00 96.69 93 LEU A O 1
ATOM 761 N N . ILE A 1 94 ? 7.329 -3.431 2.457 1.00 95.31 94 ILE A N 1
ATOM 762 C CA . ILE A 1 94 ? 6.841 -2.582 1.363 1.00 95.31 94 ILE A CA 1
ATOM 763 C C . ILE A 1 94 ? 7.826 -1.435 1.072 1.00 95.31 94 ILE A C 1
ATOM 7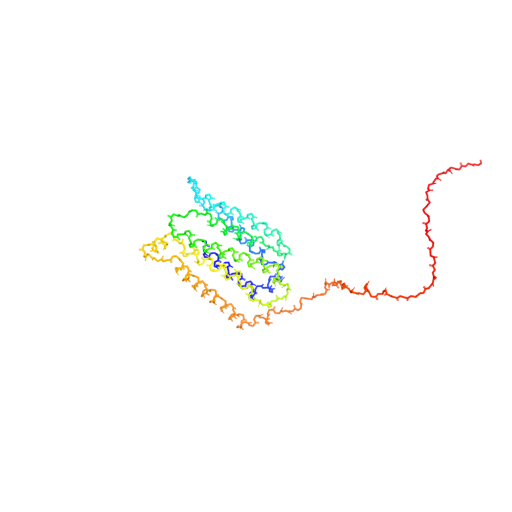65 O O . ILE A 1 94 ? 8.130 -1.176 -0.092 1.00 95.31 94 ILE A O 1
ATOM 769 N N . ILE A 1 95 ? 8.402 -0.805 2.102 1.00 96.00 95 ILE A N 1
ATOM 770 C CA . ILE A 1 95 ? 9.446 0.224 1.937 1.00 96.00 95 ILE A CA 1
ATOM 771 C C . ILE A 1 95 ? 10.716 -0.368 1.315 1.00 96.00 95 ILE A C 1
ATOM 773 O O . ILE A 1 95 ? 11.264 0.206 0.377 1.00 96.00 95 ILE A O 1
ATOM 777 N N . LEU A 1 96 ? 11.179 -1.525 1.792 1.00 93.31 96 LEU A N 1
ATOM 778 C CA . LEU A 1 96 ? 12.355 -2.195 1.227 1.00 93.31 96 LEU A CA 1
ATOM 779 C C . LEU A 1 96 ? 12.133 -2.581 -0.239 1.00 93.31 96 LEU A C 1
ATOM 781 O O . LEU A 1 96 ? 13.033 -2.430 -1.061 1.00 93.31 96 LEU A O 1
ATOM 785 N N . THR A 1 97 ? 10.915 -3.006 -0.578 1.00 91.75 97 THR A N 1
ATOM 786 C CA . THR A 1 97 ? 10.502 -3.254 -1.963 1.00 91.75 97 THR A CA 1
ATOM 787 C C . THR A 1 97 ? 10.615 -1.976 -2.790 1.00 91.75 97 THR A C 1
ATOM 789 O O . THR A 1 97 ? 11.219 -1.994 -3.857 1.00 91.75 97 THR A O 1
ATOM 792 N N . ALA A 1 98 ? 10.117 -0.845 -2.287 1.00 91.56 98 ALA A N 1
ATOM 793 C CA . ALA A 1 98 ? 10.233 0.436 -2.979 1.00 91.56 98 ALA A CA 1
ATOM 794 C C . ALA A 1 98 ? 11.692 0.820 -3.278 1.00 91.56 98 ALA A C 1
ATOM 796 O O . ALA A 1 98 ? 11.999 1.241 -4.392 1.00 91.56 98 ALA A O 1
ATOM 797 N N . VAL A 1 99 ? 12.593 0.630 -2.309 1.00 88.75 99 VAL A N 1
ATOM 798 C CA . VAL A 1 99 ? 14.030 0.893 -2.483 1.00 88.75 99 VAL A CA 1
ATOM 799 C C . VAL A 1 99 ? 14.642 -0.048 -3.521 1.00 88.75 99 VAL A C 1
ATOM 801 O O . VAL A 1 99 ? 15.372 0.407 -4.399 1.00 88.75 99 VAL A O 1
ATOM 804 N N . ALA A 1 100 ? 14.320 -1.344 -3.466 1.00 84.94 100 ALA A N 1
ATOM 805 C CA . ALA A 1 100 ? 14.831 -2.320 -4.423 1.00 84.94 100 ALA A CA 1
ATOM 806 C C . ALA A 1 100 ? 14.463 -1.939 -5.867 1.00 84.94 100 ALA A C 1
ATOM 808 O O . ALA A 1 100 ? 15.332 -1.937 -6.736 1.00 84.94 100 ALA A O 1
ATOM 809 N N . PHE A 1 101 ? 13.216 -1.527 -6.115 1.00 76.81 101 PHE A N 1
ATOM 810 C CA . PHE A 1 101 ? 12.746 -1.137 -7.449 1.00 76.81 101 PHE A CA 1
ATOM 811 C C . PHE A 1 101 ? 13.376 0.161 -7.987 1.00 76.81 101 PHE A C 1
ATOM 813 O O . PHE A 1 101 ? 13.498 0.303 -9.201 1.00 76.81 101 PHE A O 1
ATOM 820 N N . GLN A 1 102 ? 13.836 1.080 -7.129 1.00 73.31 102 GLN A N 1
ATOM 821 C CA . GLN A 1 102 ? 14.558 2.285 -7.575 1.00 73.31 102 GLN A CA 1
ATOM 822 C C . GLN A 1 102 ? 15.953 1.970 -8.140 1.00 73.31 102 GLN A C 1
ATOM 824 O O . GLN A 1 102 ? 16.451 2.702 -8.990 1.00 73.31 102 GLN A O 1
ATOM 829 N N . GLY A 1 103 ? 16.589 0.884 -7.690 1.00 61.47 103 GLY A N 1
ATOM 830 C CA . GLY A 1 103 ? 17.941 0.498 -8.111 1.00 61.47 103 GLY A CA 1
ATOM 831 C C . GLY A 1 103 ? 18.026 -0.276 -9.433 1.00 61.47 103 GLY A C 1
ATOM 832 O O . GLY A 1 103 ? 19.119 -0.687 -9.815 1.00 61.47 103 GLY A O 1
ATOM 833 N N . HIS A 1 104 ? 16.904 -0.521 -10.118 1.00 63.81 104 HIS A N 1
ATOM 834 C CA . HIS A 1 104 ? 16.881 -1.351 -11.324 1.00 63.81 104 HIS A CA 1
ATOM 835 C C . HIS A 1 104 ? 17.139 -0.516 -12.583 1.00 63.81 104 HIS A C 1
ATOM 837 O O . HIS A 1 104 ? 16.365 0.381 -12.920 1.00 63.81 104 HIS A O 1
ATOM 843 N N . ALA A 1 105 ? 18.215 -0.844 -13.307 1.00 59.00 105 ALA A N 1
ATOM 844 C CA . ALA A 1 105 ? 18.489 -0.274 -14.621 1.00 59.00 105 ALA A CA 1
ATOM 845 C C . ALA A 1 105 ? 17.384 -0.689 -15.601 1.00 59.00 105 ALA A C 1
ATOM 847 O O . ALA A 1 105 ? 17.141 -1.875 -15.809 1.00 59.00 105 ALA A O 1
ATOM 848 N N . GLN A 1 106 ? 16.705 0.295 -16.184 1.00 63.84 106 GLN A N 1
ATOM 849 C CA . GLN A 1 106 ? 15.631 0.064 -17.142 1.00 63.84 106 GLN A CA 1
ATOM 850 C C . GLN A 1 106 ? 16.167 0.093 -18.574 1.00 63.84 106 GLN A C 1
ATOM 852 O O . GLN A 1 106 ? 17.068 0.869 -18.890 1.00 63.84 106 GLN A O 1
ATOM 857 N N . HIS A 1 107 ? 15.577 -0.713 -19.457 1.00 65.75 107 HIS A N 1
ATOM 858 C CA . HIS A 1 107 ? 15.981 -0.779 -20.865 1.00 65.75 107 HIS A CA 1
ATOM 859 C C . HIS A 1 107 ? 15.552 0.451 -21.684 1.00 65.75 107 HIS A C 1
ATOM 861 O O . HIS A 1 107 ? 16.144 0.734 -22.724 1.00 65.75 107 HIS A O 1
ATOM 867 N N . VAL A 1 108 ? 14.557 1.206 -21.205 1.00 72.31 108 VAL A N 1
ATOM 868 C CA . VAL A 1 108 ? 13.998 2.394 -21.873 1.00 72.31 108 VAL A CA 1
ATOM 869 C C . VAL A 1 108 ? 14.351 3.673 -21.093 1.00 72.31 108 VAL A C 1
ATOM 871 O O . VAL A 1 108 ? 14.091 3.714 -19.887 1.00 72.31 108 VAL A O 1
ATOM 874 N N . PRO A 1 109 ? 14.869 4.744 -21.737 1.00 69.81 109 PRO A N 1
ATOM 875 C CA . PRO A 1 109 ? 15.329 5.966 -21.056 1.00 69.81 109 PRO A CA 1
ATOM 876 C C . PRO A 1 109 ? 14.290 6.618 -20.127 1.00 69.81 109 PRO A C 1
ATOM 878 O O . PRO A 1 109 ? 14.623 7.068 -19.033 1.00 69.81 109 PRO A O 1
ATOM 881 N N . ASN A 1 110 ? 13.015 6.609 -20.526 1.00 71.88 110 ASN A N 1
ATOM 882 C CA . ASN A 1 110 ? 11.921 7.246 -19.780 1.00 71.88 110 ASN A CA 1
ATOM 883 C C . ASN A 1 110 ? 11.368 6.361 -18.649 1.00 71.88 110 ASN A C 1
ATOM 885 O O . ASN A 1 110 ? 10.666 6.843 -17.759 1.00 71.88 110 ASN A O 1
ATOM 889 N N . SER A 1 111 ? 11.701 5.068 -18.653 1.00 76.56 111 SER A N 1
ATOM 890 C CA . SER A 1 111 ? 11.175 4.093 -17.694 1.00 76.56 111 SER A CA 1
ATOM 891 C C . SER A 1 111 ? 11.650 4.352 -16.268 1.00 76.56 111 SER A C 1
ATOM 893 O O . SER A 1 111 ? 10.880 4.189 -15.321 1.00 76.56 111 SER A O 1
ATOM 895 N N . ALA A 1 112 ? 12.892 4.821 -16.109 1.00 79.50 112 ALA A N 1
ATOM 896 C CA . ALA A 1 112 ? 13.476 5.100 -14.801 1.00 79.50 112 ALA A CA 1
ATOM 897 C C . ALA A 1 112 ? 12.675 6.151 -14.010 1.00 79.50 112 ALA A C 1
ATOM 899 O O . ALA A 1 112 ? 12.515 6.019 -12.796 1.00 79.50 112 ALA A O 1
ATOM 900 N N . GLN A 1 113 ? 12.123 7.166 -14.686 1.00 85.81 113 GLN A N 1
ATOM 901 C CA . GLN A 1 113 ? 11.344 8.220 -14.028 1.00 85.81 113 GLN A CA 1
ATOM 902 C C . GLN A 1 113 ? 9.990 7.699 -13.531 1.00 85.81 113 GLN A C 1
ATOM 904 O O . GLN A 1 113 ? 9.662 7.866 -12.356 1.00 85.81 113 GLN A O 1
ATOM 909 N N . VAL A 1 114 ? 9.234 7.003 -14.388 1.00 88.44 114 VAL A N 1
ATOM 910 C CA . VAL A 1 114 ? 7.917 6.447 -14.024 1.00 88.44 114 VAL A CA 1
ATOM 911 C C . VAL A 1 114 ? 8.051 5.398 -12.911 1.00 88.44 114 VAL A C 1
ATOM 913 O O . VAL A 1 114 ? 7.296 5.421 -11.935 1.00 88.44 114 VAL A O 1
ATOM 916 N N . HIS A 1 115 ? 9.070 4.535 -12.982 1.00 87.94 115 HIS A N 1
ATOM 917 C CA . HIS A 1 115 ? 9.374 3.573 -11.917 1.00 87.94 115 HIS A CA 1
ATOM 918 C C . HIS A 1 115 ? 9.799 4.246 -10.604 1.00 87.94 115 HIS A C 1
ATOM 920 O O . HIS A 1 115 ? 9.453 3.759 -9.525 1.00 87.94 115 HIS A O 1
ATOM 926 N N . SER A 1 116 ? 10.489 5.390 -10.664 1.00 88.94 116 SER A N 1
ATOM 927 C CA . SER A 1 116 ? 10.828 6.160 -9.462 1.00 88.94 116 SER A CA 1
ATOM 928 C C . SER A 1 116 ? 9.579 6.732 -8.788 1.00 88.94 116 SER A C 1
ATOM 930 O O . SER A 1 116 ? 9.456 6.625 -7.568 1.00 88.94 116 SER A O 1
ATOM 932 N N . TYR A 1 117 ? 8.607 7.250 -9.553 1.00 91.81 117 TYR A N 1
ATOM 933 C CA . TYR A 1 117 ? 7.319 7.679 -8.989 1.00 91.81 117 TYR A CA 1
ATOM 934 C C . TYR A 1 117 ? 6.573 6.531 -8.311 1.00 91.81 117 TYR A C 1
ATOM 936 O O . TYR A 1 117 ? 6.076 6.704 -7.197 1.00 91.81 117 TYR A O 1
ATOM 944 N N . PHE A 1 118 ? 6.545 5.349 -8.934 1.00 93.00 118 PHE A N 1
ATOM 945 C CA . PHE A 1 118 ? 6.028 4.140 -8.293 1.00 93.00 118 PHE A CA 1
ATOM 946 C C . PHE A 1 118 ? 6.727 3.869 -6.951 1.00 93.00 118 PHE A C 1
ATOM 948 O O . PHE A 1 118 ? 6.051 3.695 -5.935 1.00 93.00 118 PHE A O 1
ATOM 955 N N . GLY A 1 119 ? 8.064 3.889 -6.925 1.00 92.75 119 GLY A N 1
ATOM 956 C CA . GLY A 1 119 ? 8.847 3.676 -5.709 1.00 92.75 119 GLY A CA 1
ATOM 957 C C . GLY A 1 119 ? 8.530 4.700 -4.614 1.00 92.75 119 GLY A C 1
ATOM 958 O O . GLY A 1 119 ? 8.320 4.323 -3.463 1.00 92.75 119 GLY A O 1
ATOM 959 N N . TYR A 1 120 ? 8.431 5.989 -4.946 1.00 94.56 120 TYR A N 1
ATOM 960 C CA . TYR A 1 120 ? 8.084 7.026 -3.969 1.00 94.56 120 TYR A CA 1
ATOM 961 C C . TYR A 1 120 ? 6.685 6.838 -3.377 1.00 94.56 120 TYR A C 1
ATOM 963 O O . TYR A 1 120 ? 6.520 6.950 -2.162 1.00 94.56 120 TYR A O 1
ATOM 971 N N . LEU A 1 121 ? 5.690 6.494 -4.199 1.00 96.62 121 LEU A N 1
ATOM 972 C CA . LEU A 1 121 ? 4.326 6.222 -3.731 1.00 96.62 121 LEU A CA 1
ATOM 973 C C . LEU A 1 121 ? 4.276 4.976 -2.842 1.00 96.62 121 LEU A C 1
ATOM 975 O O . LEU A 1 121 ? 3.643 4.993 -1.786 1.00 96.62 121 LEU A O 1
ATOM 979 N N . LEU A 1 122 ? 4.986 3.912 -3.226 1.00 95.44 122 LEU A N 1
ATOM 980 C CA . LEU A 1 122 ? 5.053 2.679 -2.445 1.00 95.44 122 LEU A CA 1
ATOM 981 C C . LEU A 1 122 ? 5.724 2.916 -1.081 1.00 95.44 122 LEU A C 1
ATOM 983 O O . LEU A 1 122 ? 5.228 2.460 -0.049 1.00 95.44 122 LEU A O 1
ATOM 987 N N . MET A 1 123 ? 6.803 3.701 -1.061 1.00 96.44 123 MET A N 1
ATOM 988 C CA . MET A 1 123 ? 7.487 4.119 0.162 1.00 96.44 123 MET A CA 1
ATOM 989 C C . MET A 1 123 ? 6.588 4.987 1.051 1.00 96.44 123 MET A C 1
ATOM 991 O O . MET A 1 123 ? 6.488 4.727 2.250 1.00 96.44 123 MET A O 1
ATOM 995 N N . ALA A 1 124 ? 5.882 5.966 0.478 1.00 97.69 124 ALA A N 1
ATOM 996 C CA . ALA A 1 124 ? 4.925 6.802 1.203 1.00 97.69 124 ALA A CA 1
ATOM 997 C C . ALA A 1 124 ? 3.775 5.977 1.808 1.00 97.69 124 ALA A C 1
ATOM 999 O O . ALA A 1 124 ? 3.366 6.219 2.946 1.00 97.69 124 ALA A O 1
ATOM 1000 N N . GLY A 1 125 ? 3.285 4.960 1.095 1.00 97.69 125 GLY A N 1
ATOM 1001 C CA . GLY A 1 125 ? 2.295 4.012 1.608 1.00 97.69 125 GLY A CA 1
ATOM 1002 C C . GLY A 1 125 ? 2.806 3.209 2.806 1.00 97.69 125 GLY A C 1
ATOM 1003 O O . GLY A 1 125 ? 2.135 3.129 3.833 1.00 97.69 125 GLY A O 1
ATOM 1004 N N . GLY A 1 126 ? 4.031 2.684 2.727 1.00 97.69 126 GLY A N 1
ATOM 1005 C CA . GLY A 1 126 ? 4.655 1.987 3.853 1.00 97.69 126 GLY A CA 1
ATOM 1006 C C . GLY A 1 126 ? 4.888 2.898 5.065 1.00 97.69 126 GLY A C 1
ATOM 1007 O O . GLY A 1 126 ? 4.539 2.532 6.187 1.00 97.69 126 GLY A O 1
ATOM 1008 N N . ILE A 1 127 ? 5.409 4.111 4.854 1.00 98.44 127 ILE A N 1
ATOM 1009 C CA . ILE A 1 127 ? 5.661 5.085 5.931 1.00 98.44 127 ILE A CA 1
ATOM 1010 C C . ILE A 1 127 ? 4.352 5.518 6.594 1.00 98.44 127 ILE A C 1
ATOM 1012 O O . ILE A 1 127 ? 4.244 5.498 7.820 1.00 98.44 127 ILE A O 1
ATOM 1016 N N . SER A 1 128 ? 3.336 5.872 5.802 1.00 98.31 128 SER A N 1
ATOM 1017 C CA . SER A 1 128 ? 2.029 6.259 6.343 1.00 98.31 128 SER A CA 1
ATOM 1018 C C . SER A 1 128 ? 1.394 5.130 7.153 1.00 98.31 128 SER A C 1
ATOM 1020 O O . SER A 1 128 ? 0.812 5.411 8.202 1.00 98.31 128 SER A O 1
ATOM 1022 N N . ARG A 1 129 ? 1.576 3.863 6.742 1.00 97.81 129 ARG A N 1
ATOM 1023 C CA . ARG A 1 129 ? 1.096 2.701 7.502 1.00 97.81 129 ARG A CA 1
ATOM 1024 C C . ARG A 1 129 ? 1.849 2.506 8.816 1.00 97.81 129 ARG A C 1
ATOM 1026 O O . ARG A 1 129 ? 1.226 2.168 9.815 1.00 97.81 129 ARG A O 1
ATOM 1033 N N . ILE A 1 130 ? 3.163 2.732 8.846 1.00 98.31 130 ILE A N 1
ATOM 1034 C CA . ILE A 1 130 ? 3.940 2.715 10.099 1.00 98.31 130 ILE A CA 1
ATOM 1035 C C . ILE A 1 130 ? 3.412 3.784 11.055 1.00 98.31 130 ILE A C 1
ATOM 1037 O O . ILE A 1 130 ? 3.141 3.487 12.215 1.00 98.31 130 ILE A O 1
ATOM 1041 N N . ILE A 1 131 ? 3.218 5.010 10.561 1.00 98.06 131 ILE A N 1
ATOM 1042 C CA . ILE A 1 131 ? 2.705 6.114 11.380 1.00 98.06 131 ILE A CA 1
ATOM 1043 C C . ILE A 1 131 ? 1.301 5.790 11.900 1.00 98.06 131 ILE A C 1
ATOM 1045 O O . ILE A 1 131 ? 1.006 6.020 13.072 1.00 98.06 131 ILE A O 1
ATOM 1049 N N . GLU A 1 132 ? 0.453 5.202 11.057 1.00 96.31 132 GLU A N 1
ATOM 1050 C CA . GLU A 1 132 ? -0.868 4.751 11.471 1.00 96.31 132 GLU A CA 1
ATOM 1051 C C . GLU A 1 132 ? -0.789 3.735 12.615 1.00 96.31 132 GLU A C 1
ATOM 1053 O O . GLU A 1 132 ? -1.437 3.929 13.642 1.00 96.31 132 GLU A O 1
ATOM 1058 N N . ILE A 1 133 ? -0.002 2.667 12.446 1.00 95.88 133 ILE A N 1
ATOM 1059 C CA . ILE A 1 133 ? 0.112 1.577 13.423 1.00 95.88 133 ILE A CA 1
ATOM 1060 C C . ILE A 1 133 ? 0.662 2.085 14.758 1.00 95.88 133 ILE A C 1
ATOM 1062 O O . ILE A 1 133 ? 0.167 1.666 15.802 1.00 95.88 133 ILE A O 1
ATOM 1066 N N . CYS A 1 134 ? 1.669 2.959 14.725 1.00 96.44 134 CYS A N 1
ATOM 1067 C CA . CYS A 1 134 ? 2.393 3.379 15.922 1.00 96.44 134 CYS A CA 1
ATOM 1068 C C . CYS A 1 134 ? 1.741 4.548 16.674 1.00 96.44 134 CYS A C 1
ATOM 1070 O O . CYS A 1 134 ? 1.935 4.647 17.882 1.00 96.44 134 CYS A O 1
ATOM 1072 N N . PHE A 1 135 ? 1.021 5.447 15.989 1.00 96.12 135 PHE A N 1
ATOM 1073 C CA . PHE A 1 135 ? 0.615 6.731 16.586 1.00 96.12 135 PHE A CA 1
ATOM 1074 C C . PHE A 1 135 ? -0.860 7.100 16.411 1.00 96.12 135 PHE A C 1
ATOM 1076 O O . PHE A 1 135 ? -1.406 7.815 17.250 1.00 96.12 135 PHE A O 1
ATOM 1083 N N . VAL A 1 136 ? -1.508 6.670 15.325 1.00 94.88 136 VAL A N 1
ATOM 1084 C CA . VAL A 1 136 ? -2.873 7.126 14.997 1.00 94.88 136 VAL A CA 1
ATOM 1085 C C . VAL A 1 136 ? -3.923 6.117 15.434 1.00 94.88 136 VAL A C 1
ATOM 1087 O O . VAL A 1 136 ? -4.967 6.494 15.963 1.00 94.88 136 VAL A O 1
ATOM 1090 N N . TRP A 1 137 ? -3.659 4.834 15.201 1.00 92.31 137 TRP A N 1
ATOM 1091 C CA . TRP A 1 137 ? -4.592 3.770 15.521 1.00 92.31 137 TRP A CA 1
ATOM 1092 C C . TRP A 1 137 ? -4.715 3.579 17.034 1.00 92.31 137 TRP A C 1
ATOM 1094 O O . TRP A 1 137 ? -3.717 3.560 17.754 1.00 92.31 137 TRP A O 1
ATOM 1104 N N . LYS A 1 138 ? -5.951 3.395 17.502 1.00 90.00 138 LYS A N 1
ATOM 1105 C CA . LYS A 1 138 ? -6.276 3.106 18.898 1.00 90.00 138 LYS A CA 1
ATOM 1106 C C . LYS A 1 138 ? -7.283 1.967 18.951 1.00 90.00 138 LYS A C 1
ATOM 1108 O O . LYS A 1 138 ? -8.240 1.945 18.178 1.00 90.00 138 LYS A O 1
ATOM 1113 N N . GLU A 1 139 ? -7.064 1.028 19.859 1.00 86.06 139 GLU A N 1
ATOM 1114 C CA . GLU A 1 139 ? -7.965 -0.104 20.049 1.00 86.06 139 GLU A CA 1
ATOM 1115 C C . GLU A 1 139 ? -9.350 0.365 20.519 1.00 86.06 139 GLU A C 1
ATOM 1117 O O . GLU A 1 139 ? -9.462 1.308 21.299 1.00 86.06 139 GLU A O 1
ATOM 1122 N N . GLY A 1 140 ? -10.415 -0.250 19.996 1.00 84.00 140 GLY A N 1
ATOM 1123 C CA . GLY A 1 140 ? -11.804 0.093 20.334 1.00 84.00 140 GLY A CA 1
ATOM 1124 C C . GLY A 1 140 ? -12.314 1.431 19.778 1.00 84.00 140 GLY A C 1
ATOM 1125 O O . GLY A 1 140 ? -13.512 1.698 19.845 1.00 84.00 140 GLY A O 1
ATOM 1126 N N . VAL A 1 141 ? -11.447 2.255 19.180 1.00 87.12 141 VAL A N 1
ATOM 1127 C CA . VAL A 1 141 ? -11.815 3.535 18.565 1.00 87.12 141 VAL A CA 1
ATOM 1128 C C . VAL A 1 141 ? -11.894 3.367 17.051 1.00 87.12 141 VAL A C 1
ATOM 1130 O O . VAL A 1 141 ? -10.877 3.217 16.378 1.00 87.12 141 VAL A O 1
ATOM 1133 N N . PHE A 1 142 ? -13.105 3.427 16.496 1.00 85.31 142 PHE A N 1
ATOM 1134 C CA . PHE A 1 142 ? -13.329 3.284 15.048 1.00 85.31 142 PHE A CA 1
ATOM 1135 C C . PHE A 1 142 ? -13.694 4.598 14.356 1.00 85.31 142 PHE A C 1
ATOM 1137 O O . PHE A 1 142 ? -14.127 4.601 13.205 1.00 85.31 142 PHE A O 1
ATOM 1144 N N . THR A 1 143 ? -13.522 5.733 15.033 1.00 88.25 143 THR A N 1
ATOM 1145 C CA . THR A 1 143 ? -13.571 7.030 14.362 1.00 88.25 143 THR A CA 1
ATOM 1146 C C . THR A 1 143 ? -12.350 7.161 13.459 1.00 88.25 143 THR A C 1
ATOM 1148 O O . THR A 1 143 ? -11.207 7.077 13.902 1.00 88.25 143 THR A O 1
ATOM 1151 N N . ILE A 1 144 ? -12.595 7.335 12.162 1.00 91.81 144 ILE A N 1
ATOM 1152 C CA . ILE A 1 144 ? -11.528 7.341 11.163 1.00 91.81 144 ILE A CA 1
ATOM 1153 C C . ILE A 1 144 ? -11.024 8.762 10.957 1.00 91.81 144 ILE A C 1
ATOM 1155 O O . ILE A 1 144 ? -11.782 9.666 10.602 1.00 91.81 144 ILE A O 1
ATOM 1159 N N . THR A 1 145 ? -9.722 8.942 11.126 1.00 93.69 145 THR A N 1
ATOM 1160 C CA . THR A 1 145 ? -9.037 10.205 10.853 1.00 93.69 145 THR A CA 1
ATOM 1161 C C . THR A 1 145 ? -8.565 10.275 9.394 1.00 93.69 145 THR A C 1
ATOM 1163 O O . THR A 1 145 ? -8.310 9.235 8.780 1.00 93.69 145 THR A O 1
ATOM 1166 N N . PRO A 1 146 ? -8.380 11.482 8.818 1.00 95.50 146 PRO A N 1
ATOM 1167 C CA . PRO A 1 146 ? -7.903 11.635 7.441 1.00 95.50 146 PRO A CA 1
ATOM 1168 C C . PRO A 1 146 ? -6.594 10.888 7.141 1.00 95.50 146 PRO A C 1
ATOM 1170 O O . PRO A 1 146 ? -6.417 10.372 6.040 1.00 95.50 146 PRO A O 1
ATOM 1173 N N . TRP A 1 147 ? -5.698 10.777 8.130 1.00 97.12 147 TRP A N 1
ATOM 1174 C CA . TRP A 1 147 ? -4.412 10.091 7.980 1.00 97.12 147 TRP A CA 1
ATOM 1175 C C . TRP A 1 147 ? -4.563 8.613 7.604 1.00 97.12 147 TRP A C 1
ATOM 1177 O O . TRP A 1 147 ? -3.788 8.089 6.808 1.00 97.12 147 TRP A O 1
ATOM 1187 N N . GLN A 1 148 ? -5.577 7.937 8.144 1.00 96.25 148 GLN A N 1
ATOM 1188 C CA . GLN A 1 148 ? -5.747 6.492 7.978 1.00 96.25 148 GLN A CA 1
ATOM 1189 C C . GLN A 1 148 ? -6.123 6.089 6.547 1.00 96.25 148 GLN A C 1
ATOM 1191 O O . GLN A 1 148 ? -5.978 4.927 6.181 1.00 96.25 148 GLN A O 1
ATOM 1196 N N . TYR A 1 149 ? -6.550 7.035 5.707 1.00 97.69 149 TYR A N 1
ATOM 1197 C CA . TYR A 1 149 ? -6.777 6.779 4.284 1.00 97.69 149 TYR A CA 1
ATOM 1198 C C . TYR A 1 149 ? -5.484 6.741 3.464 1.00 97.69 149 TYR A C 1
ATOM 1200 O O . TYR A 1 149 ? -5.459 6.115 2.402 1.00 97.69 149 TYR A O 1
ATOM 1208 N N . LEU A 1 150 ? -4.411 7.384 3.940 1.00 97.94 150 LEU A N 1
ATOM 1209 C CA . LEU A 1 150 ? -3.166 7.522 3.183 1.00 97.94 150 LEU A CA 1
ATOM 1210 C C . LEU A 1 150 ? -2.538 6.172 2.805 1.00 97.94 150 LEU A C 1
ATOM 1212 O O . LEU A 1 150 ? -2.183 6.029 1.636 1.00 97.94 150 LEU A O 1
ATOM 1216 N N . PRO A 1 151 ? -2.446 5.160 3.690 1.00 97.56 151 PRO A N 1
ATOM 1217 C CA . PRO A 1 151 ? -1.836 3.881 3.330 1.00 97.56 151 PRO A CA 1
ATOM 1218 C C . PRO A 1 151 ? -2.520 3.205 2.142 1.00 97.56 151 PRO A C 1
ATOM 1220 O O . PRO A 1 151 ? -1.859 2.807 1.186 1.00 97.56 151 PRO A O 1
ATOM 1223 N N . SER A 1 152 ? -3.853 3.125 2.173 1.00 97.56 152 SER A N 1
ATOM 1224 C CA . SER A 1 152 ? -4.646 2.541 1.089 1.00 97.56 152 SER A CA 1
ATOM 1225 C C . SER A 1 152 ? -4.513 3.348 -0.206 1.00 97.56 152 SER A C 1
ATOM 1227 O O . SER A 1 152 ? -4.203 2.783 -1.257 1.00 97.56 152 SER A O 1
ATOM 1229 N N . MET A 1 153 ? -4.678 4.670 -0.120 1.00 98.12 153 MET A N 1
ATOM 1230 C CA . MET A 1 153 ? -4.607 5.568 -1.272 1.00 98.12 153 MET A CA 1
ATOM 1231 C C . MET A 1 153 ? -3.243 5.487 -1.969 1.00 98.12 153 MET A C 1
ATOM 1233 O O . MET A 1 153 ? -3.184 5.283 -3.181 1.00 98.12 153 MET A O 1
ATOM 1237 N N . MET A 1 154 ? -2.147 5.571 -1.211 1.00 98.31 154 MET A N 1
ATOM 1238 C CA . MET A 1 154 ? -0.789 5.528 -1.761 1.00 98.31 154 MET A CA 1
ATOM 1239 C C . MET A 1 154 ? -0.472 4.177 -2.409 1.00 98.31 154 MET A C 1
ATOM 1241 O O . MET A 1 154 ? 0.156 4.145 -3.465 1.00 98.31 154 MET A O 1
ATOM 1245 N N . LEU A 1 155 ? -0.948 3.062 -1.840 1.00 97.31 155 LEU A N 1
ATOM 1246 C CA . LEU A 1 155 ? -0.781 1.734 -2.442 1.00 97.31 155 LEU A CA 1
ATOM 1247 C C . LEU A 1 155 ? -1.554 1.580 -3.755 1.00 97.31 155 LEU A C 1
ATOM 1249 O O . LEU A 1 155 ? -1.023 1.014 -4.710 1.00 97.31 155 LEU A O 1
ATOM 1253 N N . MET A 1 156 ? -2.783 2.096 -3.831 1.00 98.31 156 MET A N 1
ATOM 1254 C CA . MET A 1 156 ? -3.560 2.076 -5.075 1.00 98.31 156 MET A CA 1
ATOM 1255 C C . MET A 1 156 ? -2.905 2.951 -6.150 1.00 98.31 156 MET A C 1
ATOM 1257 O O . MET A 1 156 ? -2.785 2.518 -7.296 1.00 98.31 156 MET A O 1
ATOM 1261 N N . MET A 1 157 ? -2.406 4.133 -5.774 1.00 98.19 157 MET A N 1
ATOM 1262 C CA . MET A 1 157 ? -1.638 5.013 -6.663 1.00 98.19 157 MET A CA 1
ATOM 1263 C C . MET A 1 157 ? -0.353 4.347 -7.158 1.00 98.19 157 MET A C 1
ATOM 1265 O O . MET A 1 157 ? -0.102 4.339 -8.363 1.00 98.19 157 MET A O 1
ATOM 1269 N N . ALA A 1 158 ? 0.417 3.716 -6.268 1.00 97.00 158 ALA A N 1
ATOM 1270 C CA . ALA A 1 158 ? 1.599 2.944 -6.641 1.00 97.00 158 ALA A CA 1
ATOM 1271 C C . ALA A 1 158 ? 1.240 1.797 -7.603 1.00 97.00 158 ALA A C 1
ATOM 1273 O O . ALA A 1 158 ? 1.891 1.617 -8.629 1.00 97.00 158 ALA A O 1
ATOM 1274 N N . GLY A 1 159 ? 0.171 1.050 -7.322 1.00 96.25 159 GLY A N 1
ATOM 1275 C CA . GLY A 1 159 ? -0.265 -0.067 -8.158 1.00 96.25 159 GLY A CA 1
ATOM 1276 C C . GLY A 1 159 ? -0.652 0.343 -9.579 1.00 96.25 159 GLY A C 1
ATOM 1277 O O . GLY A 1 159 ? -0.228 -0.304 -10.536 1.00 96.25 159 GLY A O 1
ATOM 1278 N N . VAL A 1 160 ? -1.411 1.433 -9.732 1.00 97.25 160 VAL A N 1
ATOM 1279 C CA . VAL A 1 160 ? -1.772 1.982 -11.051 1.00 97.25 160 VAL A CA 1
ATOM 1280 C C . VAL A 1 160 ? -0.544 2.521 -11.781 1.00 97.25 160 VAL A C 1
ATOM 1282 O O . VAL A 1 160 ? -0.377 2.221 -12.961 1.00 97.25 160 VAL A O 1
ATOM 1285 N N . MET A 1 161 ? 0.344 3.236 -11.081 1.00 94.94 161 MET A N 1
ATOM 1286 C CA . MET A 1 161 ? 1.603 3.720 -11.656 1.00 94.94 161 MET A CA 1
ATOM 1287 C C . MET A 1 161 ? 2.441 2.564 -12.213 1.00 94.94 161 MET A C 1
ATOM 1289 O O . MET A 1 161 ? 2.911 2.625 -13.345 1.00 94.94 161 MET A O 1
ATOM 1293 N N . PHE A 1 162 ? 2.559 1.471 -11.454 1.00 92.50 162 PHE A N 1
ATOM 1294 C CA . PHE A 1 162 ? 3.296 0.284 -11.878 1.00 92.50 162 PHE A CA 1
ATOM 1295 C C . PHE A 1 162 ? 2.656 -0.414 -13.085 1.00 92.50 162 PHE A C 1
ATOM 1297 O O . PHE A 1 162 ? 3.360 -0.876 -13.976 1.00 92.50 162 PHE A O 1
ATOM 1304 N N . MET A 1 163 ? 1.321 -0.489 -13.151 1.00 93.38 163 MET A N 1
ATOM 1305 C CA . MET A 1 163 ? 0.632 -1.042 -14.328 1.00 93.38 163 MET A CA 1
ATOM 1306 C C . MET A 1 163 ? 0.831 -0.184 -15.580 1.00 93.38 163 MET A C 1
ATOM 1308 O O . MET A 1 163 ? 0.858 -0.724 -16.680 1.00 93.38 163 MET A O 1
ATOM 1312 N N . GLY A 1 164 ? 0.975 1.133 -15.422 1.00 91.12 164 GLY A N 1
ATOM 1313 C CA . GLY A 1 164 ? 1.232 2.055 -16.526 1.00 91.12 164 GLY A CA 1
ATOM 1314 C C . GLY A 1 164 ? 2.687 2.093 -17.004 1.00 91.12 164 GLY A C 1
ATOM 1315 O O . GLY A 1 164 ? 2.974 2.810 -17.961 1.00 91.12 164 GLY A O 1
ATOM 1316 N N . ALA A 1 165 ? 3.596 1.352 -16.368 1.00 89.31 165 ALA A N 1
ATOM 1317 C CA . ALA A 1 165 ? 5.032 1.376 -16.642 1.00 89.31 165 ALA A CA 1
ATOM 1318 C C . ALA A 1 165 ? 5.520 0.175 -17.481 1.00 89.31 165 ALA A C 1
ATOM 1320 O O . ALA A 1 165 ? 6.658 -0.264 -17.322 1.00 89.31 165 ALA A O 1
ATOM 1321 N N . THR A 1 166 ? 4.678 -0.384 -18.359 1.00 88.88 166 THR A N 1
ATOM 1322 C CA . THR A 1 166 ? 5.095 -1.471 -19.264 1.00 88.88 166 THR A CA 1
ATOM 1323 C C . THR A 1 166 ? 6.032 -0.959 -20.360 1.00 88.88 166 THR A C 1
ATOM 1325 O O . THR A 1 166 ? 5.946 0.200 -20.773 1.00 88.88 166 THR A O 1
ATOM 1328 N N . GLU A 1 167 ? 6.926 -1.819 -20.855 1.00 85.12 167 GLU A N 1
ATOM 1329 C CA . GLU A 1 167 ? 7.928 -1.432 -21.858 1.00 85.12 167 GLU A CA 1
ATOM 1330 C C . GLU A 1 167 ? 7.285 -0.890 -23.138 1.00 85.12 167 GLU A C 1
ATOM 1332 O O . GLU A 1 167 ? 7.718 0.138 -23.658 1.00 85.12 167 GLU A O 1
ATOM 1337 N N . GLU A 1 168 ? 6.208 -1.520 -23.611 1.00 87.31 168 GLU A N 1
ATOM 1338 C CA . GLU A 1 168 ? 5.497 -1.115 -24.825 1.00 87.31 168 GLU A CA 1
ATOM 1339 C C . GLU A 1 168 ? 4.861 0.267 -24.666 1.00 87.31 168 GLU A C 1
ATOM 1341 O O . GLU A 1 168 ? 4.928 1.102 -25.567 1.00 87.31 168 GLU A O 1
ATOM 1346 N N . GLN A 1 169 ? 4.279 0.534 -23.497 1.00 89.19 169 GLN A N 1
ATOM 1347 C CA . GLN A 1 169 ? 3.624 1.803 -23.208 1.00 89.19 169 GLN A CA 1
ATOM 1348 C C . GLN A 1 169 ? 4.644 2.940 -23.096 1.00 89.19 169 GLN A C 1
ATOM 1350 O O . GLN A 1 169 ? 4.436 4.032 -23.627 1.00 89.19 169 GLN A O 1
ATOM 1355 N N . LEU A 1 170 ? 5.777 2.677 -22.445 1.00 88.88 170 LEU A N 1
ATOM 1356 C CA . LEU A 1 170 ? 6.868 3.639 -22.303 1.00 88.88 170 LEU A CA 1
ATOM 1357 C C . LEU A 1 170 ? 7.588 3.896 -23.630 1.00 88.88 170 LEU A C 1
ATOM 1359 O O . LEU A 1 170 ? 8.003 5.027 -23.892 1.00 88.88 170 LEU A O 1
ATOM 1363 N N . TYR A 1 171 ? 7.688 2.883 -24.491 1.00 88.62 171 TYR A N 1
ATOM 1364 C CA . TYR A 1 171 ? 8.166 3.050 -25.858 1.00 88.62 171 TYR A CA 1
ATOM 1365 C C . TYR A 1 171 ? 7.241 3.972 -26.661 1.00 88.62 171 TYR A C 1
ATOM 1367 O O . TYR A 1 171 ? 7.722 4.923 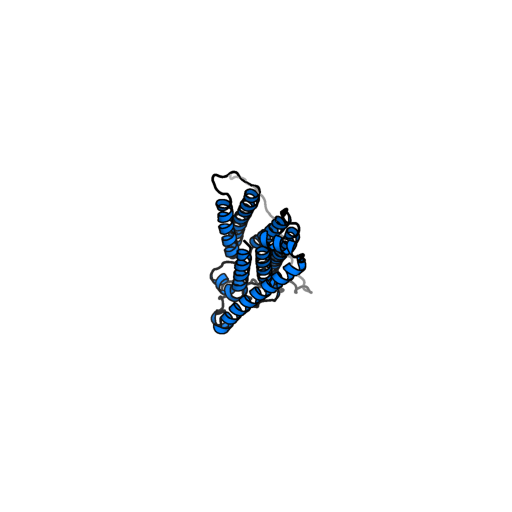-27.277 1.00 88.62 171 TYR A O 1
ATOM 1375 N N . LEU A 1 172 ? 5.921 3.761 -26.597 1.00 89.31 172 LEU A N 1
ATOM 1376 C CA . LEU A 1 172 ? 4.943 4.622 -27.271 1.00 89.31 172 LEU A CA 1
ATOM 1377 C C . LEU A 1 172 ? 5.036 6.079 -26.800 1.00 89.31 172 LEU A C 1
ATOM 1379 O O . LEU A 1 172 ? 5.097 6.985 -27.631 1.00 89.31 172 LEU A O 1
ATOM 1383 N N . LEU A 1 173 ? 5.123 6.308 -25.487 1.00 89.12 173 LEU A N 1
ATOM 1384 C CA . LEU A 1 173 ? 5.315 7.646 -24.912 1.00 89.12 173 LEU A CA 1
ATOM 1385 C C . LEU A 1 173 ? 6.561 8.335 -25.471 1.00 89.12 173 LEU A C 1
ATOM 1387 O O . LEU A 1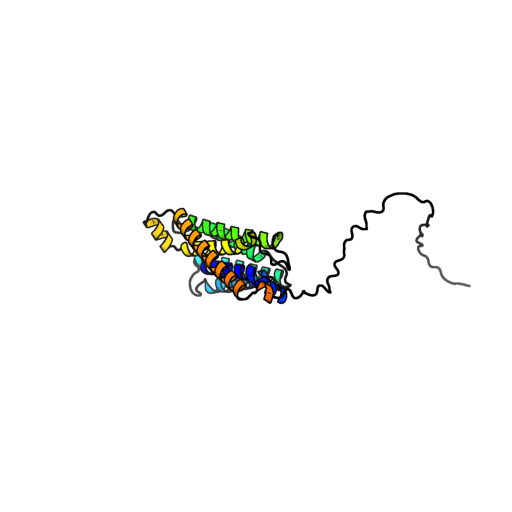 173 ? 6.498 9.497 -25.861 1.00 89.12 173 LEU A O 1
ATOM 1391 N N . ASN A 1 174 ? 7.670 7.597 -25.570 1.00 88.00 174 ASN A N 1
ATOM 1392 C CA . ASN A 1 174 ? 8.910 8.109 -26.138 1.00 88.00 174 ASN A CA 1
ATOM 1393 C C . ASN A 1 174 ? 8.779 8.432 -27.636 1.00 88.00 174 ASN A C 1
ATOM 1395 O O . ASN A 1 174 ? 9.303 9.442 -28.090 1.00 88.00 174 ASN A O 1
ATOM 1399 N N . THR A 1 175 ? 8.066 7.610 -28.413 1.00 90.06 175 THR A N 1
ATOM 1400 C CA . THR A 1 175 ? 7.855 7.882 -29.850 1.00 90.06 175 THR A CA 1
ATOM 1401 C C . THR A 1 175 ? 6.954 9.084 -30.121 1.00 90.06 175 THR A C 1
ATOM 1403 O O . THR A 1 175 ? 7.087 9.718 -31.163 1.00 90.06 175 THR A O 1
ATOM 1406 N N . LEU A 1 176 ? 6.044 9.395 -29.195 1.00 91.44 176 LEU A N 1
ATOM 1407 C CA . LEU A 1 176 ? 5.115 10.520 -29.294 1.00 91.44 176 LEU A CA 1
ATOM 1408 C C . LEU A 1 176 ? 5.640 11.796 -28.618 1.00 91.44 176 LEU A C 1
ATOM 1410 O O . LEU A 1 176 ? 4.906 12.780 -28.565 1.00 91.44 176 LEU A O 1
ATOM 1414 N N . ASP A 1 177 ? 6.87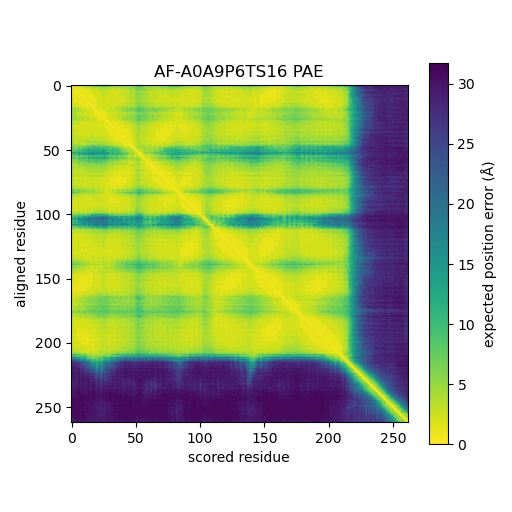5 11.773 -28.103 1.00 89.75 177 ASP A N 1
ATOM 1415 C CA . ASP A 1 177 ? 7.502 12.871 -27.353 1.00 89.75 177 ASP A CA 1
ATOM 1416 C C . ASP A 1 177 ? 6.629 13.370 -26.182 1.00 89.75 177 ASP A C 1
ATOM 1418 O O . ASP A 1 177 ? 6.514 14.563 -25.900 1.00 89.75 177 ASP A O 1
ATOM 1422 N N . ILE A 1 178 ? 5.950 12.434 -25.506 1.00 90.69 178 ILE A N 1
ATOM 1423 C CA . ILE A 1 178 ? 5.117 12.733 -24.340 1.00 90.69 178 ILE A CA 1
ATOM 1424 C C . ILE A 1 178 ? 5.989 12.715 -23.088 1.00 90.69 178 ILE A C 1
ATOM 1426 O O . ILE A 1 178 ? 6.619 11.710 -22.754 1.00 90.69 178 ILE A O 1
ATOM 1430 N N . ASP A 1 179 ? 5.947 13.821 -22.352 1.00 90.62 179 ASP A N 1
ATOM 1431 C CA . ASP A 1 179 ? 6.660 13.982 -21.093 1.00 90.62 179 ASP A CA 1
ATOM 1432 C C . ASP A 1 179 ? 6.214 12.943 -20.026 1.00 90.62 179 ASP A C 1
ATOM 1434 O O . ASP A 1 179 ? 5.014 12.830 -19.725 1.00 90.62 179 ASP A O 1
ATOM 1438 N N . PRO A 1 180 ? 7.154 12.198 -19.404 1.00 89.12 180 PRO A N 1
ATOM 1439 C CA . PRO A 1 180 ? 6.838 11.181 -18.398 1.00 89.12 180 PRO A CA 1
ATOM 1440 C C . PRO A 1 180 ? 6.106 11.718 -17.165 1.00 89.12 180 PRO A C 1
ATOM 1442 O O . PRO A 1 180 ? 5.302 10.994 -16.573 1.00 89.12 180 PRO A O 1
ATOM 1445 N N . SER A 1 181 ? 6.351 12.971 -16.769 1.00 91.69 181 SER A N 1
ATOM 1446 C CA . SER A 1 181 ? 5.667 13.594 -15.628 1.00 91.69 181 SER A CA 1
ATOM 1447 C C . SER A 1 181 ? 4.196 13.859 -15.954 1.00 91.69 181 SER A C 1
ATOM 1449 O O . SER A 1 181 ? 3.303 13.495 -15.186 1.00 91.69 181 SER A O 1
ATOM 1451 N N . SER A 1 182 ? 3.918 14.382 -17.149 1.00 93.19 182 SER A N 1
ATOM 1452 C CA . SER A 1 182 ? 2.555 14.599 -17.648 1.00 93.19 182 SER A CA 1
ATOM 1453 C C . SER A 1 182 ? 1.765 13.291 -17.737 1.00 93.19 182 SER A C 1
ATOM 1455 O O . SER A 1 182 ? 0.627 13.219 -17.270 1.00 93.19 182 SER A O 1
ATOM 1457 N N . TYR A 1 183 ? 2.386 12.229 -18.253 1.00 94.31 183 TYR A N 1
ATOM 1458 C CA . TYR A 1 183 ? 1.800 10.888 -18.255 1.00 94.31 183 TYR A CA 1
ATOM 1459 C C . TYR A 1 183 ? 1.521 10.366 -16.836 1.00 94.31 183 TYR A C 1
ATOM 1461 O O . TYR A 1 183 ? 0.428 9.874 -16.546 1.00 94.31 183 TYR A O 1
ATOM 1469 N N . SER A 1 184 ? 2.480 10.537 -15.925 1.00 94.56 184 SER A N 1
ATOM 1470 C CA . SER A 1 184 ? 2.353 10.120 -14.525 1.00 94.56 184 SER A CA 1
ATOM 1471 C C . SER A 1 184 ? 1.199 10.836 -13.818 1.00 94.56 184 SER A C 1
ATOM 1473 O O . SER A 1 184 ? 0.442 10.200 -13.088 1.00 94.56 184 SER A O 1
ATOM 1475 N N . ASN A 1 185 ? 0.986 12.128 -14.087 1.00 95.69 185 ASN A N 1
ATOM 1476 C CA . ASN A 1 185 ? -0.151 12.881 -13.549 1.00 95.69 185 ASN A CA 1
ATOM 1477 C C . ASN A 1 185 ? -1.500 12.296 -13.990 1.00 95.69 185 ASN A C 1
ATOM 1479 O O . ASN A 1 185 ? -2.421 12.206 -13.177 1.00 95.69 185 ASN A O 1
ATOM 1483 N N . VAL A 1 186 ? -1.617 11.850 -15.246 1.00 96.56 186 VAL A N 1
ATOM 1484 C CA . VAL A 1 186 ? -2.836 11.193 -15.749 1.00 96.56 186 VAL A CA 1
ATOM 1485 C C . VAL A 1 186 ? -3.076 9.863 -15.031 1.00 96.56 186 VAL A C 1
ATOM 1487 O O . VAL A 1 186 ? -4.198 9.597 -14.594 1.00 96.56 186 VAL A O 1
ATOM 1490 N N . LEU A 1 187 ? -2.031 9.051 -14.839 1.00 96.69 187 LEU A N 1
ATOM 1491 C CA . LEU A 1 187 ? -2.137 7.800 -14.082 1.00 96.69 187 LEU A CA 1
ATOM 1492 C C . LEU A 1 187 ? -2.534 8.038 -12.621 1.00 96.69 187 LEU A C 1
ATOM 1494 O O . LEU A 1 187 ? -3.374 7.313 -12.088 1.00 96.69 187 LEU A O 1
ATOM 1498 N N . LEU A 1 188 ? -1.974 9.063 -11.975 1.00 97.38 188 LEU A N 1
ATOM 1499 C CA . LEU A 1 188 ? -2.317 9.420 -10.597 1.00 97.38 188 LEU A CA 1
ATOM 1500 C C . LEU A 1 188 ? -3.759 9.912 -10.475 1.00 97.38 188 LEU A C 1
ATOM 1502 O O . LEU A 1 188 ? -4.459 9.511 -9.547 1.00 97.38 188 LEU A O 1
ATOM 1506 N N . ALA A 1 189 ? -4.230 10.725 -11.423 1.00 98.25 189 ALA A N 1
ATOM 1507 C CA . ALA A 1 189 ? -5.623 11.156 -11.472 1.00 98.25 189 ALA A CA 1
ATOM 1508 C C . ALA A 1 189 ? -6.572 9.957 -11.622 1.00 98.25 189 ALA A C 1
ATOM 1510 O O . ALA A 1 189 ? -7.568 9.855 -10.903 1.00 98.25 189 ALA A O 1
ATOM 1511 N N . PHE A 1 190 ? -6.231 9.007 -12.496 1.00 97.94 190 PHE A N 1
ATOM 1512 C CA . PHE A 1 190 ? -6.997 7.773 -12.646 1.00 97.94 190 PHE A CA 1
ATOM 1513 C C . PHE A 1 190 ? -6.982 6.924 -11.366 1.00 97.94 190 PHE A C 1
ATOM 1515 O O . PHE A 1 190 ? -8.026 6.437 -10.936 1.00 97.94 190 PHE A O 1
ATOM 1522 N N . ALA A 1 191 ? -5.836 6.803 -10.696 1.00 98.12 191 ALA A N 1
ATOM 1523 C CA . ALA A 1 191 ? -5.736 6.085 -9.430 1.00 98.12 191 ALA A CA 1
ATOM 1524 C C . ALA A 1 191 ? -6.577 6.718 -8.311 1.00 98.12 191 ALA A C 1
ATOM 1526 O O . ALA A 1 191 ? -7.238 5.998 -7.562 1.00 98.12 191 ALA A O 1
ATOM 1527 N N . LEU A 1 192 ? -6.602 8.052 -8.224 1.00 98.38 192 LEU A N 1
ATOM 1528 C CA . LEU A 1 192 ? -7.464 8.784 -7.293 1.00 98.38 192 LEU A CA 1
ATOM 1529 C C . LEU A 1 192 ? -8.947 8.570 -7.609 1.00 98.38 192 LEU A C 1
ATOM 1531 O O . LEU A 1 192 ? -9.745 8.414 -6.687 1.00 98.38 192 LEU A O 1
ATOM 1535 N N . ALA A 1 193 ? -9.319 8.497 -8.890 1.00 98.50 193 ALA A N 1
ATOM 1536 C CA . ALA A 1 193 ? -10.681 8.161 -9.293 1.00 98.50 193 ALA A CA 1
ATOM 1537 C C . ALA A 1 193 ? -11.067 6.730 -8.876 1.00 98.50 193 ALA A C 1
ATOM 1539 O O . ALA A 1 193 ? -12.168 6.527 -8.368 1.00 98.50 193 ALA A O 1
ATOM 1540 N N . ILE A 1 194 ? -10.162 5.750 -9.014 1.00 98.25 194 ILE A N 1
ATOM 1541 C CA . ILE A 1 194 ? -10.388 4.380 -8.521 1.00 98.25 194 ILE A CA 1
ATOM 1542 C C . ILE A 1 194 ? -10.521 4.375 -6.994 1.00 98.25 194 ILE A C 1
ATOM 1544 O O . ILE A 1 194 ? -11.451 3.764 -6.471 1.00 98.25 194 ILE A O 1
ATOM 1548 N N . PHE A 1 195 ? -9.629 5.058 -6.270 1.00 98.50 195 PHE A N 1
ATOM 1549 C CA . PHE A 1 195 ? -9.708 5.165 -4.811 1.00 98.50 195 PHE A CA 1
ATOM 1550 C C . PHE A 1 195 ? -11.043 5.774 -4.366 1.00 98.50 195 PHE A C 1
ATOM 1552 O O . PHE A 1 195 ? -11.725 5.197 -3.520 1.00 98.50 195 PHE A O 1
ATOM 1559 N N . LEU A 1 196 ? -11.458 6.884 -4.985 1.00 98.38 196 LEU A N 1
ATOM 1560 C CA . LEU A 1 196 ? -12.745 7.524 -4.723 1.00 98.38 196 LEU A CA 1
ATOM 1561 C C . LEU A 1 196 ? -13.908 6.571 -5.004 1.00 98.38 196 LEU A C 1
ATOM 1563 O O . LEU A 1 196 ? -14.800 6.437 -4.173 1.00 98.38 196 LEU A O 1
ATOM 1567 N N . PHE A 1 197 ? -13.893 5.893 -6.151 1.00 98.44 197 PHE A N 1
ATOM 1568 C CA . PHE A 1 197 ? -14.937 4.948 -6.528 1.00 98.44 197 PHE A CA 1
ATOM 1569 C C . PHE A 1 197 ? -15.081 3.825 -5.493 1.00 98.44 197 PHE A C 1
ATOM 1571 O O . PHE A 1 197 ? -16.180 3.575 -5.003 1.00 98.44 197 PHE A O 1
ATOM 1578 N N . VAL A 1 198 ? -13.972 3.196 -5.096 1.00 98.44 198 VAL A N 1
ATOM 1579 C CA . VAL A 1 198 ? -13.976 2.137 -4.077 1.00 98.44 198 VAL A CA 1
ATOM 1580 C C . VAL A 1 198 ? -14.441 2.678 -2.722 1.00 98.44 198 VAL A C 1
ATOM 1582 O O . VAL A 1 198 ? -15.276 2.050 -2.073 1.00 98.44 198 VAL A O 1
ATOM 1585 N N . ALA A 1 199 ? -13.954 3.848 -2.301 1.00 97.69 199 ALA A N 1
ATOM 1586 C CA . ALA A 1 199 ? -14.368 4.476 -1.049 1.00 97.69 199 ALA A CA 1
ATOM 1587 C C . ALA A 1 199 ? -15.876 4.756 -1.029 1.00 97.69 199 ALA A C 1
ATOM 1589 O O . ALA A 1 199 ? -16.546 4.423 -0.053 1.00 97.69 199 ALA A O 1
ATOM 1590 N N . VAL A 1 200 ? -16.425 5.297 -2.122 1.00 98.12 200 VAL A N 1
ATOM 1591 C CA . VAL A 1 200 ? -17.865 5.541 -2.274 1.00 98.12 200 VAL A CA 1
ATOM 1592 C C . VAL A 1 200 ? -18.650 4.240 -2.174 1.00 98.12 200 VAL A C 1
ATOM 1594 O O . VAL A 1 200 ? -19.637 4.207 -1.450 1.00 98.12 200 VAL A O 1
ATOM 1597 N N . LEU A 1 201 ? -18.219 3.162 -2.834 1.00 98.12 201 LEU A N 1
ATOM 1598 C CA . LEU A 1 201 ? -18.910 1.873 -2.747 1.00 98.12 201 LEU A CA 1
ATOM 1599 C C . LEU A 1 201 ? -18.940 1.321 -1.316 1.00 98.12 201 LEU A C 1
ATOM 1601 O O . LEU A 1 201 ? -19.980 0.840 -0.868 1.00 98.12 201 LEU A O 1
ATOM 1605 N N . ILE A 1 202 ? -17.824 1.413 -0.588 1.00 96.75 202 ILE A N 1
ATOM 1606 C CA . ILE A 1 202 ? -17.734 0.927 0.796 1.00 96.75 202 ILE A CA 1
ATOM 1607 C C . ILE A 1 202 ? -18.610 1.776 1.724 1.00 96.75 202 ILE A C 1
ATOM 1609 O O . ILE A 1 202 ? -19.382 1.226 2.506 1.00 96.75 202 ILE A O 1
ATOM 1613 N N . ILE A 1 203 ? -18.536 3.104 1.613 1.00 94.75 203 ILE A N 1
ATOM 1614 C CA . ILE A 1 203 ? -19.331 4.031 2.433 1.00 94.75 203 ILE A CA 1
ATOM 1615 C C . ILE A 1 203 ? -20.824 3.896 2.113 1.00 94.75 203 ILE A C 1
ATOM 1617 O O . ILE A 1 203 ? -21.659 3.919 3.019 1.00 94.75 203 ILE A O 1
ATOM 1621 N N . LEU A 1 204 ? -21.176 3.716 0.838 1.00 96.44 204 LEU A N 1
ATOM 1622 C CA . LEU A 1 204 ? -22.548 3.462 0.412 1.00 96.44 204 LEU A CA 1
ATOM 1623 C C . LEU A 1 204 ? -23.072 2.175 1.051 1.00 96.44 204 LEU A C 1
ATOM 1625 O O . LEU A 1 204 ? -24.155 2.184 1.630 1.00 96.44 204 LEU A O 1
ATOM 1629 N N . TRP A 1 205 ? -22.298 1.089 0.995 1.00 95.81 205 TRP A N 1
ATOM 1630 C CA . TRP A 1 205 ? -22.661 -0.170 1.642 1.00 95.81 205 TRP A CA 1
ATOM 1631 C C . TRP A 1 205 ? -22.837 -0.006 3.156 1.00 95.81 205 TRP A C 1
ATOM 1633 O O . TRP A 1 205 ? -23.844 -0.449 3.705 1.00 95.81 205 TRP A O 1
ATOM 1643 N N . GLU A 1 206 ? -21.907 0.676 3.826 1.00 92.75 206 GLU A N 1
ATOM 1644 C CA . GLU A 1 206 ? -21.949 0.952 5.269 1.00 92.75 206 GLU A CA 1
ATOM 1645 C C . GLU A 1 206 ? -23.213 1.728 5.662 1.00 92.75 206 GLU A C 1
ATOM 1647 O O . GLU A 1 206 ? -23.889 1.377 6.631 1.00 92.75 206 GLU A O 1
ATOM 1652 N N . THR A 1 207 ? -23.567 2.737 4.861 1.00 92.31 207 THR A N 1
ATOM 1653 C CA . THR A 1 207 ? -24.758 3.571 5.062 1.00 92.31 207 THR A CA 1
ATOM 1654 C C . THR A 1 207 ? -26.040 2.768 4.850 1.00 92.31 207 THR A C 1
ATOM 1656 O O . THR A 1 207 ? -26.933 2.792 5.691 1.00 92.31 207 THR A O 1
ATOM 1659 N N . LEU A 1 208 ? -26.131 2.010 3.752 1.00 95.25 208 LEU A N 1
ATOM 1660 C CA . LEU A 1 208 ? -27.322 1.220 3.417 1.00 95.25 208 LEU A CA 1
ATOM 1661 C C . LEU A 1 208 ? -27.577 0.079 4.406 1.00 95.25 208 LEU A C 1
ATOM 1663 O O . LEU A 1 208 ? -28.723 -0.290 4.650 1.00 95.25 208 LEU A O 1
ATOM 1667 N N . THR A 1 209 ? -26.514 -0.488 4.972 1.00 92.62 209 THR A N 1
ATOM 1668 C CA . THR A 1 209 ? -26.604 -1.597 5.930 1.00 92.62 209 THR A CA 1
ATOM 1669 C C . THR A 1 209 ? -26.694 -1.128 7.374 1.00 92.62 209 THR A C 1
ATOM 1671 O O . THR A 1 209 ? -26.854 -1.969 8.260 1.00 92.62 209 THR A O 1
ATOM 1674 N N . ASN A 1 210 ? -26.596 0.183 7.629 1.00 86.00 210 ASN A N 1
ATOM 1675 C CA . ASN A 1 210 ? -26.464 0.739 8.972 1.00 86.00 210 ASN A CA 1
ATOM 1676 C C . ASN A 1 210 ? -25.374 0.004 9.774 1.00 86.00 210 ASN A C 1
ATOM 1678 O O . ASN A 1 210 ? -25.560 -0.332 10.942 1.00 86.00 210 ASN A O 1
ATOM 1682 N N . TYR A 1 211 ? -24.243 -0.314 9.131 1.00 83.69 211 TYR A N 1
ATOM 1683 C CA . TYR A 1 211 ? -23.235 -1.188 9.733 1.00 83.69 211 TYR A CA 1
ATOM 1684 C C . TYR A 1 211 ? -22.706 -0.615 11.048 1.00 83.69 211 TYR A C 1
ATOM 1686 O O . TYR A 1 211 ? -22.565 -1.358 12.005 1.00 83.69 211 TYR A O 1
ATOM 1694 N N . ALA A 1 212 ? -22.496 0.699 11.153 1.00 71.88 212 ALA A N 1
ATOM 1695 C CA . ALA A 1 212 ? -22.011 1.315 12.388 1.00 71.88 212 ALA A CA 1
ATOM 1696 C C . ALA A 1 212 ? -22.946 1.100 13.599 1.00 71.88 212 ALA A C 1
ATOM 1698 O O . ALA A 1 212 ? -22.457 0.939 14.715 1.00 71.88 212 ALA A O 1
ATOM 1699 N N . SER A 1 213 ? -24.269 1.059 13.397 1.00 67.00 213 SER A N 1
ATOM 1700 C CA . SER A 1 213 ? -25.238 0.792 14.471 1.00 67.00 213 SER A CA 1
ATOM 1701 C C . SER A 1 213 ? -25.518 -0.703 14.662 1.00 67.00 213 SER A C 1
ATOM 1703 O O . SER A 1 213 ? -25.684 -1.150 15.794 1.00 67.00 213 SER A O 1
ATOM 1705 N N . ASN A 1 214 ? -25.505 -1.495 13.585 1.00 60.66 214 ASN A N 1
ATOM 1706 C CA . ASN A 1 214 ? -25.754 -2.942 13.611 1.00 60.66 214 ASN A CA 1
ATOM 1707 C C . ASN A 1 214 ? -24.535 -3.777 14.019 1.00 60.66 214 ASN A C 1
ATOM 1709 O O . ASN A 1 214 ? -24.688 -4.887 14.526 1.00 60.66 214 ASN A O 1
ATOM 1713 N N . ALA A 1 215 ? -23.321 -3.268 13.806 1.00 60.34 215 ALA A N 1
ATOM 1714 C CA . ALA A 1 215 ? -22.079 -3.930 14.191 1.00 60.34 215 ALA A CA 1
ATOM 1715 C C . ALA A 1 215 ? -21.871 -3.950 15.702 1.00 60.34 215 ALA A C 1
ATOM 1717 O O . ALA A 1 215 ? -20.856 -4.502 16.118 1.00 60.34 215 ALA A O 1
ATOM 1718 N N . GLY A 1 216 ? -22.815 -3.386 16.473 1.00 46.72 216 GLY A N 1
ATOM 1719 C CA . GLY A 1 216 ? -22.943 -3.582 17.901 1.00 46.72 216 GLY A CA 1
ATOM 1720 C C . GLY A 1 216 ? -21.595 -3.469 18.581 1.00 46.72 216 GLY A C 1
ATOM 1721 O O . GLY A 1 216 ? -20.942 -4.475 18.852 1.00 46.72 216 GLY A O 1
ATOM 1722 N N . TYR A 1 217 ? -21.235 -2.254 18.972 1.00 48.19 217 TYR A N 1
ATOM 1723 C CA . TYR A 1 217 ? -20.490 -2.070 20.210 1.00 48.19 217 TYR A CA 1
ATOM 1724 C C . TYR A 1 217 ? -21.353 -2.586 21.379 1.00 48.19 217 TYR A C 1
ATOM 1726 O O . TYR A 1 217 ? -21.668 -1.832 22.291 1.00 48.19 217 TYR A O 1
ATOM 1734 N N . SER A 1 218 ? -21.832 -3.840 21.334 1.00 40.03 218 SER A N 1
ATOM 1735 C CA . SER A 1 218 ? -22.248 -4.524 22.542 1.00 40.03 218 SER A CA 1
ATOM 1736 C C . SER A 1 218 ? -20.985 -4.506 23.366 1.00 40.03 218 SER A C 1
ATOM 1738 O O . SER A 1 218 ? -19.988 -5.094 22.933 1.00 40.03 218 SER A O 1
ATOM 1740 N N . GLU A 1 219 ? -21.014 -3.702 24.422 1.00 45.09 219 GLU A N 1
ATOM 1741 C CA . GLU A 1 219 ? -19.980 -3.565 25.428 1.00 45.09 219 GLU A CA 1
ATOM 1742 C C . GLU A 1 219 ? -19.176 -4.859 25.463 1.00 45.09 219 GLU A C 1
ATOM 1744 O O . GLU A 1 219 ? -19.684 -5.922 25.829 1.00 45.09 219 GLU A O 1
ATOM 1749 N N . VAL A 1 220 ? -17.941 -4.807 24.955 1.00 45.28 220 VAL A N 1
ATOM 1750 C CA . VAL A 1 220 ? -16.979 -5.828 25.336 1.00 45.28 220 VAL A CA 1
ATOM 1751 C C . VAL A 1 220 ? -16.919 -5.641 26.835 1.00 45.28 220 VAL A C 1
ATOM 1753 O O . VAL A 1 220 ? -16.395 -4.621 27.270 1.00 45.28 220 VAL A O 1
ATOM 1756 N N . ALA A 1 221 ? -17.583 -6.526 27.581 1.00 43.19 221 ALA A N 1
ATOM 1757 C CA . ALA A 1 221 ? -17.640 -6.471 29.026 1.00 43.19 221 ALA A CA 1
ATOM 1758 C C . ALA A 1 221 ? -16.203 -6.321 29.517 1.00 43.19 221 ALA A C 1
ATOM 1760 O O . ALA A 1 221 ? -15.409 -7.264 29.481 1.00 43.19 221 ALA A O 1
ATOM 1761 N N . THR A 1 222 ? -15.849 -5.106 29.920 1.00 44.56 222 THR A N 1
ATOM 1762 C CA . THR A 1 222 ? -14.595 -4.766 30.582 1.00 44.56 222 THR A CA 1
ATOM 1763 C C . THR A 1 222 ? -14.650 -5.265 32.022 1.00 44.56 222 THR A C 1
ATOM 1765 O O . THR A 1 222 ? -14.249 -4.564 32.936 1.00 44.56 222 THR A O 1
ATOM 1768 N N . ASP A 1 223 ? -15.145 -6.483 32.240 1.00 39.78 223 ASP A N 1
ATOM 1769 C CA . ASP A 1 223 ? -15.281 -7.079 33.569 1.00 39.78 223 ASP A CA 1
ATOM 1770 C C . ASP A 1 223 ? -13.975 -7.732 34.044 1.00 39.78 223 ASP A C 1
ATOM 1772 O O . ASP A 1 223 ? -13.961 -8.369 35.086 1.00 39.78 223 ASP A O 1
ATOM 1776 N N . ASN A 1 224 ? -12.863 -7.611 33.303 1.00 42.38 224 ASN A N 1
ATOM 1777 C CA . ASN A 1 224 ? -11.588 -8.234 33.690 1.00 42.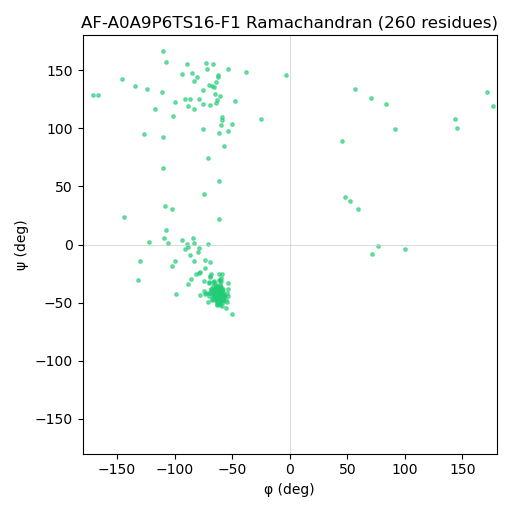38 224 ASN A CA 1
ATOM 1778 C C . ASN A 1 224 ? -10.337 -7.407 33.355 1.00 42.38 224 ASN A C 1
ATOM 1780 O O . ASN A 1 224 ? -9.250 -7.968 33.213 1.00 42.38 224 ASN A O 1
ATOM 1784 N N . ILE A 1 225 ? -10.455 -6.086 33.223 1.00 41.31 225 ILE A N 1
ATOM 1785 C CA . ILE A 1 225 ? -9.274 -5.225 33.310 1.00 41.31 225 ILE A CA 1
ATOM 1786 C C . ILE A 1 225 ? -9.420 -4.468 34.618 1.00 41.31 225 ILE A C 1
ATOM 1788 O O . ILE A 1 225 ? -10.056 -3.420 34.656 1.00 41.31 225 ILE A O 1
ATOM 1792 N N . ASP A 1 226 ? -8.831 -5.021 35.678 1.00 39.34 226 ASP A N 1
ATOM 1793 C CA . ASP A 1 226 ? -8.382 -4.233 36.820 1.00 39.34 226 ASP A CA 1
ATOM 1794 C C . ASP A 1 226 ? -7.416 -3.179 36.266 1.00 39.34 226 ASP A C 1
ATOM 1796 O O . ASP A 1 226 ? -6.200 -3.372 36.180 1.00 39.34 226 ASP A O 1
ATOM 1800 N N . THR A 1 227 ? -7.969 -2.064 35.794 1.00 42.12 227 THR A N 1
ATOM 1801 C CA . THR A 1 227 ? -7.233 -0.823 35.653 1.00 42.12 227 THR A CA 1
ATOM 1802 C C . THR A 1 227 ? -6.808 -0.469 37.059 1.00 42.12 227 THR A C 1
ATOM 1804 O O . THR A 1 227 ? -7.584 0.086 37.832 1.00 42.12 227 THR A O 1
ATOM 1807 N N . LEU A 1 228 ? -5.577 -0.855 37.398 1.00 38.50 228 LEU A N 1
ATOM 1808 C CA . LEU A 1 228 ? -4.836 -0.280 38.502 1.00 38.50 228 LEU A CA 1
ATOM 1809 C C . LEU A 1 228 ? -4.852 1.227 38.243 1.00 38.50 228 LEU A C 1
ATOM 1811 O O . LEU A 1 228 ? -4.114 1.736 37.396 1.00 38.50 228 LEU A O 1
ATOM 1815 N N . HIS A 1 229 ? -5.781 1.917 38.894 1.00 37.97 229 HIS A N 1
ATOM 1816 C CA . HIS A 1 229 ? -5.747 3.353 38.986 1.00 37.97 229 HIS A CA 1
ATOM 1817 C C . HIS A 1 229 ? -4.413 3.663 39.658 1.00 37.97 229 HIS A C 1
ATOM 1819 O O . HIS A 1 229 ? -4.188 3.347 40.824 1.00 37.97 229 HIS A O 1
ATOM 1825 N N . ALA A 1 230 ? -3.465 4.176 38.875 1.00 43.16 230 ALA A N 1
ATOM 1826 C CA . ALA A 1 230 ? -2.319 4.871 39.425 1.00 43.16 230 ALA A CA 1
ATOM 1827 C C . ALA A 1 230 ? -2.870 6.188 39.970 1.00 43.16 230 ALA A C 1
ATOM 1829 O O . ALA A 1 230 ? -2.764 7.232 39.326 1.00 43.16 230 ALA A O 1
ATOM 1830 N N . ASP A 1 231 ? -3.562 6.092 41.102 1.00 37.56 231 ASP A N 1
ATOM 1831 C CA . ASP A 1 231 ? -4.063 7.243 41.811 1.00 37.56 231 ASP A CA 1
ATOM 1832 C C . ASP A 1 231 ? -2.850 8.052 42.251 1.00 37.56 231 ASP A C 1
ATOM 1834 O O . ASP A 1 231 ? -1.927 7.581 42.919 1.00 37.56 231 ASP A O 1
ATOM 1838 N N . THR A 1 232 ? -2.867 9.309 41.840 1.00 40.62 232 THR A N 1
ATOM 1839 C CA . THR A 1 232 ? -2.008 10.410 42.269 1.00 40.62 232 THR A CA 1
ATOM 1840 C C . THR A 1 232 ? -2.143 10.728 43.769 1.00 40.62 232 THR A C 1
ATOM 1842 O O . THR A 1 232 ? -1.794 11.818 44.196 1.00 40.62 232 THR A O 1
ATOM 1845 N N . GLU A 1 233 ? -2.605 9.778 44.585 1.00 42.66 233 GLU A N 1
ATOM 1846 C CA . GLU A 1 233 ? -2.816 9.890 46.034 1.00 42.66 233 GLU A CA 1
ATOM 1847 C C . GLU A 1 233 ? -1.506 9.723 46.834 1.00 42.66 233 GLU A C 1
ATOM 1849 O O . GLU A 1 233 ? -1.470 9.935 48.039 1.00 42.66 233 GLU A O 1
ATOM 1854 N N . PHE A 1 234 ? -0.394 9.378 46.170 1.00 39.97 234 PHE A N 1
ATOM 1855 C CA . PHE A 1 234 ? 0.908 9.160 46.818 1.00 39.97 234 PHE A CA 1
ATOM 1856 C C . PHE A 1 234 ? 1.789 10.423 46.934 1.00 39.97 234 PHE A C 1
ATOM 1858 O O . PHE A 1 234 ? 2.913 10.326 47.421 1.00 39.97 234 PHE A O 1
ATOM 1865 N N . LEU A 1 235 ? 1.343 11.596 46.463 1.00 37.81 235 LEU A N 1
ATOM 1866 C CA . LEU A 1 235 ? 2.204 12.792 46.392 1.00 37.81 235 LEU A CA 1
ATOM 1867 C C . LEU A 1 235 ? 1.717 14.035 47.154 1.00 37.81 235 LEU A C 1
ATOM 1869 O O . LEU A 1 235 ? 2.444 15.024 47.131 1.00 37.81 235 LEU A O 1
ATOM 1873 N N . ASP A 1 236 ? 0.594 13.984 47.877 1.00 39.94 236 ASP A N 1
ATOM 1874 C CA . ASP A 1 236 ? 0.020 15.187 48.515 1.00 39.94 236 ASP A CA 1
ATOM 1875 C C . ASP A 1 236 ? 0.116 15.256 50.055 1.00 39.94 236 ASP A C 1
ATOM 1877 O O . ASP A 1 236 ? -0.350 16.233 50.629 1.00 39.94 236 ASP A O 1
ATOM 1881 N N . ASP A 1 237 ? 0.784 14.319 50.738 1.00 40.16 237 ASP A N 1
ATOM 1882 C CA . ASP A 1 237 ? 0.966 14.385 52.204 1.00 40.16 237 ASP A CA 1
ATOM 1883 C C . ASP A 1 237 ? 2.426 14.679 52.596 1.00 40.16 237 ASP A C 1
ATOM 1885 O O . ASP A 1 237 ? 3.138 13.881 53.208 1.00 40.16 237 ASP A O 1
ATOM 1889 N N . TYR A 1 238 ? 2.881 15.877 52.234 1.00 40.41 238 TYR A N 1
ATOM 1890 C CA . TYR A 1 238 ? 3.957 16.556 52.947 1.00 40.41 238 TYR A CA 1
ATOM 1891 C C . TYR A 1 238 ? 3.458 17.945 53.330 1.00 40.41 238 TYR A C 1
ATOM 1893 O O . TYR A 1 238 ? 3.535 18.848 52.508 1.00 40.41 238 TYR A O 1
ATOM 1901 N N . ASP A 1 239 ? 2.940 18.091 54.553 1.00 35.03 239 ASP A N 1
ATOM 1902 C CA . ASP A 1 239 ? 3.316 19.189 55.449 1.00 35.03 239 ASP A CA 1
ATOM 1903 C C . ASP A 1 239 ? 2.846 18.953 56.906 1.00 35.03 239 ASP A C 1
ATOM 1905 O O . ASP A 1 239 ? 1.686 18.675 57.187 1.00 35.03 239 ASP A O 1
ATOM 1909 N N . GLU A 1 240 ? 3.825 19.109 57.804 1.00 37.09 240 GLU A N 1
ATOM 1910 C CA . GLU A 1 240 ? 3.773 19.628 59.182 1.00 37.09 240 GLU A CA 1
ATOM 1911 C C . GLU A 1 240 ? 3.122 18.877 60.384 1.00 37.09 240 GLU A C 1
ATOM 1913 O O . GLU A 1 240 ? 1.933 18.599 60.461 1.00 37.09 240 GLU A O 1
ATOM 1918 N N . GLU A 1 241 ? 3.980 18.744 61.416 1.00 34.62 241 GLU A N 1
ATOM 1919 C CA . GLU A 1 241 ? 3.748 18.649 62.875 1.00 34.62 241 GLU A CA 1
ATOM 1920 C C . GLU A 1 241 ? 3.401 17.305 63.562 1.00 34.62 241 GLU A C 1
ATOM 1922 O O . GLU A 1 241 ? 2.339 16.721 63.386 1.00 34.62 241 GLU A O 1
ATOM 1927 N N . GLY A 1 242 ? 4.262 16.898 64.517 1.00 32.44 242 GLY A N 1
ATOM 1928 C CA . GLY A 1 242 ? 3.853 16.057 65.658 1.00 32.44 242 GLY A CA 1
ATOM 1929 C C . GLY A 1 242 ? 4.876 15.034 66.172 1.00 32.44 242 GLY A C 1
ATOM 1930 O O . GLY A 1 242 ? 5.019 13.945 65.638 1.00 32.44 242 GLY A O 1
ATOM 1931 N N . TYR A 1 243 ? 5.560 15.386 67.258 1.00 33.41 243 TYR A N 1
ATOM 1932 C CA . TYR A 1 243 ? 6.552 14.633 68.043 1.00 33.41 243 TYR A CA 1
ATOM 1933 C C . TYR A 1 243 ? 6.126 13.229 68.562 1.00 33.41 243 TYR A C 1
ATOM 1935 O O . TYR A 1 243 ? 4.988 13.040 68.977 1.00 33.41 243 TYR A O 1
ATOM 1943 N N . SER A 1 244 ? 7.134 12.345 68.714 1.00 35.53 244 SER A N 1
ATOM 1944 C CA . SER A 1 244 ? 7.211 11.124 69.562 1.00 35.53 244 SER A CA 1
ATOM 1945 C C . SER A 1 244 ? 6.781 9.777 68.961 1.00 35.53 244 SER A C 1
ATOM 1947 O O . SER A 1 244 ? 5.613 9.420 68.987 1.00 35.53 244 SER A O 1
ATOM 1949 N N . ASP A 1 245 ? 7.752 8.969 68.517 1.00 38.12 245 ASP A N 1
ATOM 1950 C CA . ASP A 1 245 ? 8.128 7.730 69.227 1.00 38.12 245 ASP A CA 1
ATOM 1951 C C . ASP A 1 245 ? 9.209 6.955 68.458 1.00 38.12 245 ASP A C 1
ATOM 1953 O O . ASP A 1 245 ? 9.049 6.529 67.315 1.00 38.12 245 ASP A O 1
ATOM 1957 N N . ALA A 1 246 ? 10.357 6.773 69.110 1.00 40.66 246 ALA A N 1
ATOM 1958 C CA . ALA A 1 246 ? 11.463 5.983 68.595 1.00 40.66 246 ALA A CA 1
ATOM 1959 C C . ALA A 1 246 ? 11.150 4.482 68.708 1.00 40.66 246 ALA A C 1
ATOM 1961 O O . ALA A 1 246 ? 10.993 3.959 69.812 1.00 40.66 246 ALA A O 1
ATOM 1962 N N . VAL A 1 247 ? 11.145 3.767 67.579 1.00 44.09 247 VAL A N 1
ATOM 1963 C CA . VAL A 1 247 ? 11.114 2.296 67.551 1.00 44.09 247 VAL A CA 1
ATOM 1964 C C . VAL A 1 247 ? 12.540 1.774 67.301 1.00 44.09 247 VAL A C 1
ATOM 1966 O O . VAL A 1 247 ? 13.161 2.157 66.308 1.00 44.09 247 VAL A O 1
ATOM 1969 N N . PRO A 1 248 ? 13.108 0.932 68.186 1.00 39.78 248 PRO A N 1
ATOM 1970 C CA . PRO A 1 248 ? 14.519 0.563 68.130 1.00 39.78 248 PRO A CA 1
ATOM 1971 C C . PRO A 1 248 ? 14.815 -0.532 67.092 1.00 39.78 248 PRO A C 1
ATOM 1973 O O . PRO A 1 248 ? 14.049 -1.479 66.903 1.00 39.78 248 PRO A O 1
ATOM 1976 N N . LEU A 1 249 ? 15.986 -0.419 66.458 1.00 35.84 249 LEU A N 1
ATOM 1977 C CA . LEU A 1 249 ? 16.537 -1.370 65.488 1.00 35.84 249 LEU A CA 1
ATOM 1978 C C . LEU A 1 249 ? 16.838 -2.733 66.138 1.00 35.84 249 LEU A C 1
ATOM 1980 O O . LEU A 1 249 ? 17.528 -2.821 67.155 1.00 35.84 249 LEU A O 1
ATOM 1984 N N . LYS A 1 250 ? 16.351 -3.817 65.524 1.00 35.50 250 LYS A N 1
ATOM 1985 C CA . LYS A 1 250 ? 16.556 -5.199 65.983 1.00 35.50 250 LYS A CA 1
ATOM 1986 C C . LYS A 1 250 ? 17.909 -5.732 65.494 1.00 35.50 250 LYS A C 1
ATOM 1988 O O . LYS A 1 250 ? 18.120 -5.876 64.294 1.00 35.50 250 LYS A O 1
ATOM 1993 N N . ALA A 1 251 ? 18.807 -6.050 66.426 1.00 35.75 251 ALA A N 1
ATOM 1994 C CA . ALA A 1 251 ? 20.111 -6.648 66.139 1.00 35.75 251 ALA A CA 1
ATOM 1995 C C . ALA A 1 251 ? 20.000 -8.142 65.768 1.00 35.75 251 ALA A C 1
ATOM 1997 O O . ALA A 1 251 ? 19.342 -8.928 66.454 1.00 35.75 251 ALA A O 1
ATOM 1998 N N . THR A 1 252 ? 20.682 -8.528 64.691 1.00 34.94 252 THR A N 1
ATOM 1999 C CA . THR A 1 252 ? 20.955 -9.905 64.251 1.00 34.94 252 THR A CA 1
ATOM 2000 C C . THR A 1 252 ? 21.889 -10.626 65.226 1.00 34.94 252 THR A C 1
ATOM 2002 O O . THR A 1 252 ? 22.892 -10.056 65.651 1.00 34.94 252 THR A O 1
ATOM 2005 N N . ARG A 1 253 ? 21.595 -11.891 65.564 1.00 33.31 253 ARG A N 1
ATOM 2006 C CA . ARG A 1 253 ? 22.455 -12.738 66.409 1.00 33.31 253 ARG A CA 1
ATOM 2007 C C . ARG A 1 253 ? 22.949 -13.951 65.616 1.00 33.31 253 ARG A C 1
ATOM 2009 O O . ARG A 1 253 ? 22.147 -14.780 65.197 1.00 33.31 253 ARG A O 1
ATOM 2016 N N . GLU A 1 254 ? 24.263 -14.019 65.428 1.00 33.06 254 GLU A N 1
ATOM 2017 C CA . GLU A 1 254 ? 25.009 -15.170 64.913 1.00 33.06 254 GLU A CA 1
ATOM 2018 C C . GLU A 1 254 ? 25.315 -16.201 66.019 1.00 33.06 254 GLU A C 1
ATOM 2020 O O . GLU A 1 254 ? 25.671 -15.835 67.136 1.00 33.06 254 GLU A O 1
ATOM 2025 N N . ASN A 1 255 ? 25.207 -17.474 65.616 1.00 34.88 255 ASN A N 1
ATOM 2026 C CA . ASN A 1 255 ? 26.075 -18.638 65.861 1.00 34.88 255 ASN A CA 1
ATOM 2027 C C . ASN A 1 255 ? 26.441 -19.116 67.282 1.00 34.88 255 ASN A C 1
ATOM 2029 O O . ASN A 1 255 ? 27.012 -18.394 68.091 1.00 34.88 255 ASN A O 1
ATOM 2033 N N . GLY A 1 256 ? 26.326 -20.442 67.473 1.00 34.91 256 GLY A N 1
ATOM 2034 C CA . GLY A 1 256 ? 27.345 -21.209 68.207 1.00 34.91 256 GLY A CA 1
ATOM 2035 C C . GLY A 1 256 ? 26.851 -22.357 69.092 1.00 34.91 256 GLY A C 1
ATOM 2036 O O . GLY A 1 256 ? 26.317 -22.132 70.170 1.00 34.91 256 GLY A O 1
ATOM 2037 N N . HIS A 1 257 ? 27.111 -23.588 68.642 1.00 36.56 257 HIS A N 1
ATOM 2038 C CA . HIS A 1 257 ? 27.216 -24.842 69.410 1.00 36.56 257 HIS A CA 1
ATOM 2039 C C . HIS A 1 257 ? 27.892 -24.701 70.794 1.00 36.56 257 HIS A C 1
ATOM 2041 O O . HIS A 1 257 ? 28.862 -23.960 70.878 1.00 36.56 257 HIS A O 1
ATOM 2047 N N . VAL A 1 258 ? 27.502 -25.518 71.796 1.00 39.88 258 VAL A N 1
ATOM 2048 C CA . VAL A 1 258 ? 28.343 -26.554 72.467 1.00 39.88 258 VAL A CA 1
ATOM 2049 C C . VAL A 1 258 ? 27.500 -27.452 73.415 1.00 39.88 258 VAL A C 1
ATOM 2051 O O . VAL A 1 258 ? 26.744 -26.979 74.253 1.00 39.88 258 VAL A O 1
ATOM 2054 N N . MET A 1 259 ? 27.678 -28.759 73.189 1.00 37.34 259 MET A N 1
ATOM 2055 C CA . MET A 1 259 ? 27.547 -30.022 73.957 1.00 37.34 259 MET A CA 1
ATOM 2056 C C . MET A 1 259 ? 27.159 -30.084 75.459 1.00 37.34 259 MET A C 1
ATOM 2058 O O . MET A 1 259 ? 27.623 -29.309 76.287 1.00 37.34 259 MET A O 1
ATOM 2062 N N . ASN A 1 260 ? 26.426 -31.167 75.775 1.00 40.00 260 ASN A N 1
ATOM 2063 C CA . ASN A 1 260 ? 26.105 -31.748 77.095 1.00 40.00 260 ASN A CA 1
ATOM 2064 C C . ASN A 1 260 ? 27.316 -32.333 77.857 1.00 40.00 260 ASN A C 1
ATOM 2066 O O . ASN A 1 260 ? 28.222 -32.890 77.238 1.00 40.00 260 ASN A O 1
ATOM 2070 N N . GLY A 1 261 ? 27.207 -32.397 79.192 1.00 38.00 261 GLY A N 1
ATOM 2071 C CA . GLY A 1 261 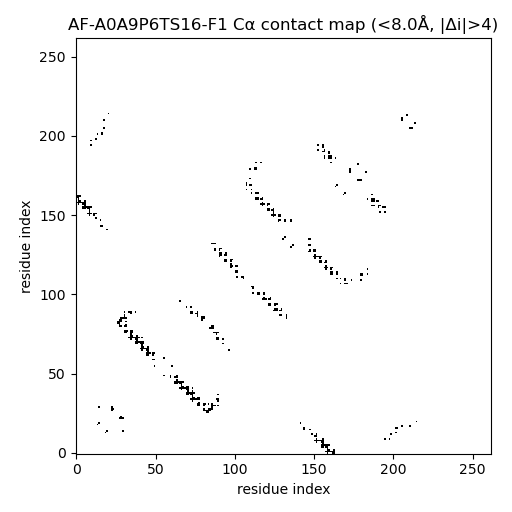? 27.937 -33.334 80.060 1.00 38.00 261 GLY A CA 1
ATOM 2072 C C . GLY A 1 261 ? 27.767 -33.023 81.555 1.00 38.00 261 GLY A C 1
ATOM 2073 O O . GLY A 1 261 ? 27.897 -31.865 81.932 1.00 38.00 261 GLY A O 1
ATOM 2074 N N . ASN A 1 262 ? 27.439 -34.056 82.344 1.00 38.34 262 ASN A N 1
ATOM 2075 C CA . ASN A 1 262 ? 27.257 -34.069 83.809 1.00 38.34 262 ASN A CA 1
ATOM 2076 C C . ASN A 1 262 ? 28.422 -33.481 84.615 1.00 38.34 262 ASN A C 1
ATOM 2078 O O . ASN A 1 262 ? 29.581 -33.687 84.192 1.00 38.34 262 ASN A O 1
#

Solvent-accessible surface area (backbone atoms only — not comparable to full-atom values): 14845 Å² total; per-residue (Å²): 114,23,66,56,33,30,53,48,15,50,50,48,46,47,38,70,77,68,32,54,71,57,30,61,76,66,51,39,25,71,46,27,55,51,8,49,53,38,19,55,51,10,49,49,38,39,69,62,60,54,63,84,93,57,84,88,50,74,66,41,56,55,49,26,53,52,10,49,55,33,23,55,47,11,50,52,21,32,63,62,9,68,82,34,36,75,59,55,47,60,31,52,51,39,30,53,49,18,55,57,59,57,72,55,89,57,96,46,90,66,46,52,58,51,45,39,53,22,19,51,29,29,30,49,14,15,52,42,40,40,48,32,68,77,72,68,60,51,88,97,56,81,80,82,56,80,69,69,50,44,26,23,48,26,23,25,33,16,9,42,35,48,60,64,61,41,70,70,54,47,50,49,34,59,75,68,74,51,55,62,65,64,54,48,51,54,40,45,54,51,24,50,50,50,49,50,52,53,50,50,53,53,52,48,50,39,62,76,63,40,38,84,72,69,63,48,86,62,72,76,77,73,85,80,64,85,72,76,73,82,64,80,78,85,75,75,90,80,80,88,90,84,87,88,82,91,80,82,85,83,82,86,82,83,88,81,90,85,87,89,80,137

pLDDT: mean 81.75, std 21.33, range [32.44, 98.5]

Radius of gyration: 29.3 Å; Cα contacts (8 Å, |Δi|>4): 284; chains: 1; bounding box: 56×54×114 Å

Foldseek 3Di:
DLVVLLVVLLVLLCCLQFVQLVCVVVQFAPLLVLLVVQQVQLVCQLPPLDDPPDDDDPVNCLRNVLSVLSNVLSVVSNVCGVRVDDDLSSLVNLLVVLVSQQPDDDPAPLLNVLSNLLSVLSNQLSVLVVCCRPPVDDRPDSPDDPSSSSNSLSSLLSSLSVVCRDPVNSVVCVVVVNHSVVVSVVSSVVSVVVSVVSNCVSVVVCVVVVSVVVSDPVPPPPVPDPPPPPPPPVPPPDDDDDDDDDDDDDDDDDDDDDDDDD

Nearest PDB structures (foldseek):
  4nqi-assembly2_D  TM=2.282E-01  e=5.086E-01  Dictyostelium discoideum
  5cwp-assembly1_A  TM=3.707E-01  e=3.106E+00  synthetic construct
  8f6r-assembly1_A  TM=2.479E-01  e=1.888E+00  synthetic construct
  4nqi-assembly1_A  TM=2.227E-01  e=1.315E+00  Dictyostelium discoideum
  4nqi-assembly1_B  TM=2.313E-01  e=1.376E+00  Dictyostelium discoideum